Protein AF-A0A9P7AN34-F1 (afdb_monomer)

Sequence (274 aa):
MPATHSYHDIVMTKKAHQADLRKRQEDLDDCRAEVRAERFMQEEALERASKSQEALEQALKSSRKGKKKMGSARSVEIMMKALEEKLMNQLNDSRTQQDETIKHLDDKIKYQDETIKHQDETITHLDDKIQGLEVSLEHYSAVVRVLHRRVVLDDARSLLSTRYGFPPTSLRPGYREADGQPTKSLGQLVKEVRLKLNQDDARLLPDEALKMIFDSTGGTVRGEVNKVAHRASAEDLALAITGDDLTALQAKTLQDIYEFVHHEIPLYKRSDCL

Secondary structure (DSSP, 8-state):
------HHHHHHHHHHHHHHHHHHHHHHHHHHHHHHHHHHHHHHHHHHHHHHHHHHHHHHHHHHHHTTS-S-HHHHHHHHHHHHHHHHHHHHHHHHHHHHHHHHHHHHHHHHHHHHHHHHHHHHHHHHHHHHHHHHHHHHHHHHHHHHHHHHHHHHHHHHHHHHT--TTTT-TTPBPTT-PBPPPHHHHHHHHHHHS-HHHHHHS-HHHHHHHH--STTSHHHHHHHHHTT--HHHHHHHHT-TTS-HHHHHHHHHHHHHHHSS----------

Solvent-accessible surface area (backbone atoms only — not comparable to full-atom values): 15361 Å² total; per-residue (Å²): 102,67,81,69,75,41,74,62,55,58,50,50,51,52,50,51,52,54,48,52,53,51,50,54,49,50,55,50,52,51,52,53,48,50,56,49,51,54,50,50,56,49,51,52,51,51,49,52,50,51,54,51,51,52,53,49,53,51,50,52,58,51,54,64,66,59,69,84,79,62,88,63,63,66,63,58,50,51,55,48,50,54,49,52,51,56,49,52,50,53,52,49,54,54,48,52,54,48,52,53,50,50,51,54,49,53,54,52,51,52,52,47,54,56,51,49,52,54,48,52,54,52,50,53,55,49,51,56,51,50,54,55,49,51,56,50,50,54,51,50,54,52,50,51,55,41,51,52,54,48,51,54,33,49,50,52,50,48,49,48,21,70,77,68,69,43,59,79,74,76,66,44,52,76,44,65,47,97,87,65,48,78,41,56,51,64,68,56,48,46,52,56,52,58,74,67,48,53,76,67,57,45,70,76,47,43,71,68,52,44,43,58,51,41,46,61,53,82,87,36,76,46,18,47,34,52,53,50,68,72,59,55,46,74,67,58,49,34,52,67,40,68,42,82,50,51,52,76,68,54,28,49,54,44,45,56,52,43,28,71,74,67,76,44,77,69,79,76,78,71,77,75,82,124

Structure (mmCIF, N/CA/C/O backbone):
data_AF-A0A9P7AN34-F1
#
_entry.id   AF-A0A9P7AN34-F1
#
loop_
_atom_site.group_PDB
_atom_site.id
_atom_site.type_symbol
_atom_site.label_atom_id
_atom_site.label_alt_id
_atom_site.label_comp_id
_atom_site.label_asym_id
_atom_site.label_entity_id
_atom_site.label_seq_id
_atom_site.pdbx_PDB_ins_code
_atom_site.Cartn_x
_atom_site.Cartn_y
_atom_site.Cartn_z
_atom_site.occupancy
_atom_site.B_iso_or_equiv
_atom_site.auth_seq_id
_atom_site.auth_comp_id
_atom_site.auth_asym_id
_atom_site.auth_atom_id
_atom_site.pdbx_PDB_model_num
ATOM 1 N N . MET A 1 1 ? -21.643 -1.219 2.419 1.00 35.25 1 MET A N 1
ATOM 2 C CA . MET A 1 1 ? -21.047 -2.569 2.272 1.00 35.25 1 MET A CA 1
ATOM 3 C C . MET A 1 1 ? -19.682 -2.360 1.654 1.00 35.25 1 MET A C 1
ATOM 5 O O . MET A 1 1 ? -19.651 -1.993 0.486 1.00 35.25 1 MET A O 1
ATOM 9 N N . PRO A 1 2 ? -18.588 -2.472 2.424 1.00 42.19 2 PRO A N 1
ATOM 10 C CA . PRO A 1 2 ? -17.263 -2.219 1.883 1.00 42.19 2 PRO A CA 1
ATOM 11 C C . PRO A 1 2 ? -16.990 -3.267 0.812 1.00 42.19 2 PRO A C 1
ATOM 13 O O . PRO A 1 2 ? -17.196 -4.461 1.047 1.00 42.19 2 PRO A O 1
ATOM 16 N N . ALA A 1 3 ? -16.581 -2.811 -0.370 1.00 47.28 3 ALA A N 1
ATOM 17 C CA . ALA A 1 3 ? -16.102 -3.675 -1.429 1.00 47.28 3 ALA A CA 1
ATOM 18 C C . ALA A 1 3 ? -14.872 -4.410 -0.893 1.00 47.28 3 ALA A C 1
ATOM 20 O O . ALA A 1 3 ? -13.754 -3.897 -0.910 1.00 47.28 3 ALA A O 1
ATOM 21 N N . THR A 1 4 ? -15.094 -5.610 -0.357 1.00 49.34 4 THR A N 1
ATOM 22 C CA . THR A 1 4 ? -14.045 -6.593 -0.155 1.00 49.34 4 THR A CA 1
ATOM 23 C C . THR A 1 4 ? -13.417 -6.759 -1.525 1.00 49.34 4 THR A C 1
ATOM 25 O O . THR A 1 4 ? -14.031 -7.397 -2.381 1.00 49.34 4 THR A O 1
ATOM 28 N N . HIS A 1 5 ? -12.259 -6.136 -1.764 1.00 53.44 5 HIS A N 1
ATOM 29 C CA . HIS A 1 5 ? -11.419 -6.529 -2.884 1.00 53.44 5 HIS A CA 1
ATOM 30 C C . HIS A 1 5 ? -11.218 -8.014 -2.678 1.00 53.44 5 HIS A C 1
ATOM 32 O O . HIS A 1 5 ? -10.605 -8.454 -1.697 1.00 53.44 5 HIS A O 1
ATOM 38 N N . SER A 1 6 ? -11.925 -8.775 -3.504 1.00 65.44 6 SER A N 1
ATOM 39 C CA . SER A 1 6 ? -12.035 -10.202 -3.336 1.00 65.44 6 SER A CA 1
ATOM 40 C C . SER A 1 6 ? -10.613 -10.723 -3.419 1.00 65.44 6 SER A C 1
ATOM 42 O O . SER A 1 6 ? -9.790 -10.188 -4.163 1.00 65.44 6 SER A O 1
ATOM 44 N N . TYR A 1 7 ? -10.288 -11.784 -2.687 1.00 67.88 7 TYR A N 1
ATOM 45 C CA . TYR A 1 7 ? -9.015 -12.478 -2.897 1.00 67.88 7 TYR A CA 1
ATOM 46 C C . TYR A 1 7 ? -8.787 -12.759 -4.399 1.00 67.88 7 TYR A C 1
ATOM 48 O O . TYR A 1 7 ? -7.663 -12.747 -4.891 1.00 67.88 7 TYR A O 1
ATOM 56 N N . HIS A 1 8 ? -9.888 -12.901 -5.143 1.00 72.12 8 HIS A N 1
ATOM 57 C CA . HIS A 1 8 ? -9.927 -12.918 -6.593 1.00 72.12 8 HIS A CA 1
ATOM 58 C C . HIS A 1 8 ? -9.321 -11.672 -7.268 1.00 72.12 8 HIS A C 1
ATOM 60 O O . HIS A 1 8 ? -8.477 -11.836 -8.137 1.00 72.12 8 HIS A O 1
ATOM 66 N N . ASP A 1 9 ? -9.653 -10.449 -6.859 1.00 71.00 9 ASP A N 1
ATOM 67 C CA . ASP A 1 9 ? -9.163 -9.208 -7.481 1.00 71.00 9 ASP A CA 1
ATOM 68 C C . ASP A 1 9 ? -7.654 -9.016 -7.271 1.00 71.00 9 ASP A C 1
ATOM 70 O O . ASP A 1 9 ? -6.930 -8.611 -8.183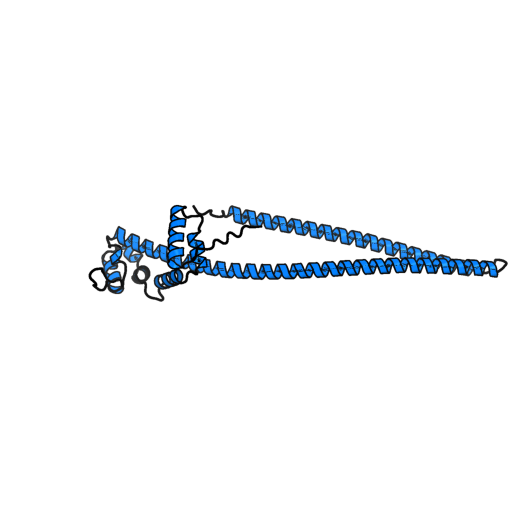 1.00 71.00 9 ASP A O 1
ATOM 74 N N . ILE A 1 10 ? -7.142 -9.404 -6.098 1.00 73.75 10 ILE A N 1
ATOM 75 C CA . ILE A 1 10 ? -5.699 -9.404 -5.803 1.00 73.75 10 ILE A CA 1
ATOM 76 C C . ILE A 1 10 ? -4.970 -10.449 -6.663 1.00 73.75 10 ILE A C 1
ATOM 78 O O . ILE A 1 10 ? -3.876 -10.212 -7.178 1.00 73.75 10 ILE A O 1
ATOM 82 N N . VAL A 1 11 ? -5.574 -11.623 -6.850 1.00 75.44 11 VAL A N 1
ATOM 83 C CA . VAL A 1 11 ? -5.014 -12.669 -7.715 1.00 75.44 11 VAL A CA 1
ATOM 84 C C . VAL A 1 11 ? -5.053 -12.246 -9.187 1.00 75.44 11 VAL A C 1
ATOM 86 O O . VAL A 1 11 ? -4.089 -12.484 -9.915 1.00 75.44 11 VAL A O 1
ATOM 89 N N . MET A 1 12 ? -6.120 -11.579 -9.629 1.00 78.56 12 MET A N 1
ATOM 90 C CA . MET A 1 12 ? -6.278 -11.120 -11.010 1.00 78.56 12 MET A CA 1
ATOM 91 C C . MET A 1 12 ? -5.328 -9.965 -11.340 1.00 78.56 12 MET A C 1
ATOM 93 O O . MET A 1 12 ? -4.714 -9.981 -12.405 1.00 78.56 12 MET A O 1
ATOM 97 N N . THR A 1 13 ? -5.110 -9.030 -10.413 1.00 79.69 13 THR A N 1
ATOM 98 C CA . THR A 1 13 ? -4.112 -7.954 -10.569 1.00 79.69 13 THR A CA 1
ATOM 99 C C . THR A 1 13 ? -2.683 -8.496 -10.600 1.00 79.69 13 THR A C 1
ATOM 101 O O . THR A 1 13 ? -1.917 -8.128 -11.490 1.00 79.69 13 THR A O 1
ATOM 104 N N . LYS A 1 14 ? -2.328 -9.455 -9.730 1.00 80.12 14 LYS A N 1
ATOM 105 C CA . LYS A 1 14 ? -1.030 -10.154 -9.821 1.00 80.12 14 LYS A CA 1
ATOM 106 C C . LYS A 1 14 ? -0.849 -10.877 -11.153 1.00 80.12 14 LYS A C 1
ATOM 108 O O . LYS A 1 14 ? 0.225 -10.809 -11.746 1.00 80.12 14 LYS A O 1
ATOM 113 N N . LYS A 1 15 ? -1.892 -11.549 -11.644 1.00 84.94 15 LYS A N 1
ATOM 114 C CA . LYS A 1 15 ? -1.854 -12.264 -12.926 1.00 84.94 15 LYS A CA 1
ATOM 115 C C . LYS A 1 15 ? -1.710 -11.306 -14.112 1.00 84.94 15 LYS A C 1
ATOM 117 O O . LYS A 1 15 ? -0.969 -11.617 -15.040 1.00 84.94 15 LYS A O 1
ATOM 122 N N . ALA A 1 16 ? -2.363 -10.145 -14.060 1.00 81.44 16 ALA A N 1
ATOM 123 C CA . ALA A 1 16 ? -2.222 -9.093 -15.062 1.00 81.44 16 ALA A CA 1
ATOM 124 C C . ALA A 1 16 ? -0.801 -8.509 -15.071 1.00 81.44 16 ALA A C 1
ATOM 126 O O . ALA A 1 16 ? -0.187 -8.416 -16.129 1.00 81.44 16 ALA A O 1
ATOM 127 N N . HIS A 1 17 ? -0.235 -8.214 -13.897 1.00 84.81 17 HIS A N 1
ATOM 128 C CA . HIS A 1 17 ? 1.137 -7.717 -13.793 1.00 84.81 17 HIS A CA 1
ATOM 129 C C . HIS A 1 17 ? 2.167 -8.746 -14.288 1.00 84.81 17 HIS A C 1
ATOM 131 O O . HIS A 1 17 ? 3.105 -8.411 -15.005 1.00 84.81 17 HIS A O 1
ATOM 137 N N . GLN A 1 18 ? 1.954 -10.028 -13.981 1.00 86.00 18 GLN A N 1
ATOM 138 C CA . GLN A 1 18 ? 2.812 -11.109 -14.465 1.00 86.00 18 GLN A CA 1
ATOM 139 C C . GLN A 1 18 ? 2.712 -11.311 -15.986 1.00 86.00 18 GLN A C 1
ATOM 141 O O . GLN A 1 18 ? 3.696 -11.695 -16.616 1.00 86.00 18 GLN A O 1
ATOM 146 N N . ALA A 1 19 ? 1.545 -11.055 -16.584 1.00 84.75 19 ALA A N 1
ATOM 147 C CA . ALA A 1 19 ? 1.379 -11.067 -18.034 1.00 84.75 19 ALA A CA 1
ATOM 148 C C . ALA A 1 19 ? 2.098 -9.881 -18.700 1.00 84.75 19 ALA A C 1
ATOM 150 O O . ALA A 1 19 ? 2.767 -10.084 -19.709 1.00 84.75 19 ALA A O 1
ATOM 151 N N . ASP A 1 20 ? 2.028 -8.684 -18.108 1.00 89.19 20 ASP A N 1
ATOM 152 C CA . ASP A 1 20 ? 2.739 -7.501 -18.615 1.00 89.19 20 ASP A CA 1
ATOM 153 C C . ASP A 1 20 ? 4.264 -7.690 -18.556 1.00 89.19 20 ASP A C 1
ATOM 155 O O . ASP A 1 20 ? 4.967 -7.419 -19.526 1.00 89.19 20 ASP A O 1
ATOM 159 N N . LEU A 1 21 ? 4.777 -8.268 -17.463 1.00 85.44 21 LEU A N 1
ATOM 160 C CA . LEU A 1 21 ? 6.197 -8.618 -17.341 1.00 85.44 21 LEU A CA 1
ATOM 161 C C . LEU A 1 21 ? 6.649 -9.629 -18.400 1.00 85.44 21 LEU A C 1
ATOM 163 O O . LEU A 1 21 ? 7.724 -9.470 -18.969 1.00 85.44 21 LEU A O 1
ATOM 167 N N . ARG A 1 22 ? 5.836 -10.653 -18.694 1.00 86.50 22 ARG A N 1
ATOM 168 C CA . ARG A 1 22 ? 6.149 -11.616 -19.764 1.00 86.50 22 ARG A CA 1
ATOM 169 C C . ARG A 1 22 ? 6.188 -10.949 -21.130 1.00 86.50 22 ARG A C 1
ATOM 171 O O . ARG A 1 22 ? 7.117 -11.204 -21.881 1.00 86.50 22 ARG A O 1
ATOM 178 N N . LYS A 1 23 ? 5.229 -10.068 -21.412 1.00 89.25 23 LYS A N 1
ATOM 179 C CA . LYS A 1 23 ? 5.184 -9.334 -22.675 1.00 89.25 23 LYS A CA 1
ATOM 180 C C . LYS A 1 23 ? 6.416 -8.444 -22.855 1.00 89.25 23 LYS A C 1
ATOM 182 O O . LYS A 1 23 ? 7.060 -8.504 -23.890 1.00 89.25 23 LYS A O 1
ATOM 187 N N . ARG A 1 24 ? 6.813 -7.698 -21.818 1.00 86.75 24 ARG A N 1
ATOM 188 C CA . ARG A 1 24 ? 8.047 -6.891 -21.856 1.00 86.75 24 ARG A CA 1
ATOM 189 C C . ARG A 1 24 ? 9.302 -7.744 -22.038 1.00 86.75 24 ARG A C 1
ATOM 191 O O . ARG A 1 24 ? 10.257 -7.294 -22.660 1.00 86.75 24 ARG A O 1
ATOM 198 N N . GLN A 1 25 ? 9.313 -8.956 -21.484 1.00 84.62 25 GLN A N 1
ATOM 199 C CA . GLN A 1 25 ? 10.419 -9.893 -21.667 1.00 84.62 25 GLN A CA 1
ATOM 200 C C . GLN A 1 25 ? 10.497 -10.397 -23.114 1.00 84.62 25 GLN A C 1
ATOM 202 O O . GLN A 1 25 ? 11.590 -10.445 -23.668 1.00 84.62 25 GLN A O 1
ATOM 207 N N . GLU A 1 26 ? 9.354 -10.712 -23.728 1.00 88.00 26 GLU A N 1
ATOM 208 C CA . GLU A 1 26 ? 9.261 -11.067 -25.151 1.00 88.00 26 GLU A CA 1
ATOM 209 C C . GLU A 1 26 ? 9.723 -9.901 -26.039 1.00 88.00 26 GLU A C 1
ATOM 211 O O . GLU A 1 26 ? 10.608 -10.095 -26.868 1.00 88.00 26 GLU A O 1
ATOM 216 N N . ASP A 1 27 ? 9.248 -8.676 -25.783 1.00 86.38 27 ASP A N 1
ATOM 217 C CA . ASP A 1 27 ? 9.669 -7.474 -26.521 1.00 86.38 27 ASP A CA 1
ATOM 218 C C . ASP A 1 27 ? 11.194 -7.231 -26.406 1.00 86.38 27 ASP A C 1
ATOM 220 O O . ASP A 1 27 ? 11.859 -6.836 -27.368 1.00 86.38 27 ASP A O 1
ATOM 224 N N . LEU A 1 28 ? 11.782 -7.488 -25.229 1.00 83.81 28 LEU A N 1
ATOM 225 C CA . LEU A 1 28 ? 13.231 -7.398 -25.012 1.00 83.81 28 LEU A CA 1
ATOM 226 C C . LEU A 1 28 ? 14.007 -8.481 -25.766 1.00 83.81 28 LEU A C 1
ATOM 228 O O . LEU A 1 28 ? 15.094 -8.209 -26.282 1.00 83.81 28 LEU A O 1
ATOM 232 N N . ASP A 1 29 ? 13.490 -9.705 -25.805 1.00 85.06 29 ASP A N 1
ATOM 233 C CA . ASP A 1 29 ? 14.134 -10.815 -26.500 1.00 85.06 29 ASP A CA 1
ATOM 234 C C . ASP A 1 29 ? 14.056 -10.645 -28.026 1.00 85.06 29 ASP A C 1
ATOM 236 O O . ASP A 1 29 ? 15.051 -10.916 -28.709 1.00 85.06 29 ASP A O 1
ATOM 240 N N . ASP A 1 30 ? 12.956 -10.089 -28.539 1.00 86.06 30 ASP A N 1
ATOM 241 C CA . ASP A 1 30 ? 12.799 -9.684 -29.939 1.00 86.06 30 ASP A CA 1
ATOM 242 C C . ASP A 1 30 ? 13.772 -8.554 -30.302 1.00 86.06 30 ASP A C 1
ATOM 244 O O . ASP A 1 30 ? 14.526 -8.668 -31.271 1.00 86.06 30 ASP A O 1
ATOM 248 N N . CYS A 1 31 ? 13.872 -7.516 -29.464 1.00 87.06 31 CYS A N 1
ATOM 249 C CA . CYS A 1 31 ? 14.845 -6.434 -29.646 1.00 87.06 31 CYS A CA 1
ATOM 250 C C . CYS A 1 31 ? 16.295 -6.962 -29.648 1.00 87.06 31 CYS A C 1
ATOM 252 O O . CYS A 1 31 ? 17.118 -6.599 -30.491 1.00 87.06 31 CYS A O 1
ATOM 254 N N . ARG A 1 32 ? 16.623 -7.910 -28.759 1.00 85.50 32 ARG A N 1
ATOM 255 C CA . ARG A 1 32 ? 17.933 -8.588 -28.755 1.00 85.50 32 ARG A CA 1
ATOM 256 C C . ARG A 1 32 ? 18.157 -9.460 -29.987 1.00 85.50 32 ARG A C 1
ATOM 258 O O . ARG A 1 32 ? 19.309 -9.679 -30.371 1.00 85.50 32 ARG A O 1
ATOM 265 N N . ALA A 1 33 ? 17.112 -10.046 -30.562 1.00 83.94 33 ALA A N 1
ATOM 266 C CA . ALA A 1 33 ? 17.215 -10.804 -31.803 1.00 83.94 33 ALA A CA 1
ATOM 267 C C . ALA A 1 33 ? 17.497 -9.872 -32.991 1.00 83.94 33 ALA A C 1
ATOM 269 O O . ALA A 1 33 ? 18.383 -10.174 -33.789 1.00 83.94 33 ALA A O 1
ATOM 270 N N . GLU A 1 34 ? 16.837 -8.716 -33.047 1.00 86.50 34 GLU A N 1
ATOM 271 C CA . GLU A 1 34 ? 17.045 -7.699 -34.081 1.00 86.50 34 GLU A CA 1
ATOM 272 C C . GLU A 1 34 ? 18.469 -7.127 -34.037 1.00 86.50 34 GLU A C 1
ATOM 274 O O . GLU A 1 34 ? 19.177 -7.161 -35.043 1.00 86.50 34 GLU A O 1
ATOM 279 N N . VAL A 1 35 ? 18.966 -6.753 -32.851 1.00 84.06 35 VAL A N 1
ATOM 280 C CA . VAL A 1 35 ? 20.360 -6.295 -32.672 1.00 84.06 35 VAL A CA 1
ATOM 281 C C . VAL A 1 35 ? 21.372 -7.370 -33.092 1.00 84.06 35 VAL A C 1
ATOM 283 O O . VAL A 1 35 ? 22.412 -7.063 -33.680 1.00 84.06 35 VAL A O 1
ATOM 286 N N . ARG A 1 36 ? 21.087 -8.653 -32.827 1.00 85.31 36 ARG A N 1
ATOM 287 C CA . ARG A 1 36 ? 21.946 -9.762 -33.280 1.00 85.31 36 ARG A CA 1
ATOM 288 C C . ARG A 1 36 ? 21.928 -9.921 -34.798 1.00 85.31 36 ARG A C 1
ATOM 290 O O . ARG A 1 36 ? 22.983 -10.178 -35.375 1.00 85.31 36 ARG A O 1
ATOM 297 N N . ALA A 1 37 ? 20.771 -9.760 -35.435 1.00 83.19 37 ALA A N 1
ATOM 298 C CA . ALA A 1 37 ? 20.649 -9.807 -36.888 1.00 83.19 37 ALA A CA 1
ATOM 299 C C . ALA A 1 37 ? 21.391 -8.637 -37.553 1.00 83.19 37 ALA A C 1
ATOM 301 O O . ALA A 1 37 ? 22.148 -8.859 -38.498 1.00 83.19 37 ALA A O 1
ATOM 302 N N . GLU A 1 38 ? 21.260 -7.417 -37.023 1.00 83.69 38 GLU A N 1
ATOM 303 C CA . GLU A 1 38 ? 22.006 -6.246 -37.501 1.00 83.69 38 GLU A CA 1
ATOM 304 C C . GLU A 1 38 ? 23.519 -6.459 -37.384 1.00 83.69 38 GLU A C 1
ATOM 306 O O . GLU A 1 38 ? 24.254 -6.245 -38.351 1.00 83.69 38 GLU A O 1
ATOM 311 N N . ARG A 1 39 ? 23.990 -6.959 -36.235 1.00 83.25 39 ARG A N 1
ATOM 312 C CA . ARG A 1 39 ? 25.409 -7.270 -36.029 1.00 83.25 39 ARG A CA 1
ATOM 313 C C . ARG A 1 39 ? 25.916 -8.339 -36.998 1.00 83.25 39 ARG A C 1
ATOM 315 O O . ARG A 1 39 ? 27.009 -8.193 -37.534 1.00 83.25 39 ARG A O 1
ATOM 322 N N . PHE A 1 40 ? 25.129 -9.384 -37.256 1.00 87.19 40 PHE A N 1
ATOM 323 C CA . PHE A 1 40 ? 25.487 -10.423 -38.224 1.00 87.19 40 PHE A CA 1
ATOM 324 C C . PHE A 1 40 ? 25.617 -9.858 -39.647 1.00 87.19 40 PHE A C 1
ATOM 326 O O . PHE A 1 40 ? 26.600 -10.131 -40.334 1.00 87.19 40 PHE A O 1
ATOM 333 N N . MET A 1 41 ? 24.672 -9.013 -40.072 1.00 83.81 41 MET A N 1
ATOM 334 C CA . MET A 1 41 ? 24.734 -8.344 -41.377 1.00 83.81 41 MET A CA 1
ATOM 335 C C . MET A 1 41 ? 25.956 -7.422 -41.493 1.00 83.81 41 MET A C 1
ATOM 337 O O . MET A 1 41 ? 26.575 -7.346 -42.557 1.00 83.81 41 MET A O 1
ATOM 341 N N . GLN A 1 42 ? 26.330 -6.745 -40.404 1.00 77.69 42 GLN A N 1
ATOM 342 C CA . GLN A 1 42 ? 27.531 -5.910 -40.345 1.00 77.69 42 GLN A CA 1
ATOM 343 C C . GLN A 1 42 ? 28.824 -6.733 -40.398 1.00 77.69 42 GLN A C 1
ATOM 345 O O . GLN A 1 42 ? 29.729 -6.381 -41.154 1.00 77.69 42 GLN A O 1
ATOM 350 N N . GLU A 1 43 ? 28.916 -7.837 -39.651 1.00 83.56 43 GLU A N 1
ATOM 351 C CA . GLU A 1 43 ? 30.072 -8.744 -39.687 1.00 83.56 43 GLU A CA 1
ATOM 352 C C . GLU A 1 43 ? 30.253 -9.350 -41.087 1.00 83.56 43 GLU A C 1
ATOM 354 O O . GLU A 1 43 ? 31.365 -9.362 -41.617 1.00 83.56 43 GLU A O 1
ATOM 359 N N . GLU A 1 44 ? 29.161 -9.748 -41.747 1.00 84.50 44 GLU A N 1
ATOM 360 C CA . GLU A 1 44 ? 29.206 -10.258 -43.119 1.00 84.50 44 GLU A CA 1
ATOM 361 C C . GLU A 1 44 ? 29.639 -9.175 -44.126 1.00 84.50 44 GLU A C 1
ATOM 363 O O . GLU A 1 44 ? 30.429 -9.435 -45.040 1.00 84.50 44 GLU A O 1
ATOM 368 N N . ALA A 1 45 ? 29.161 -7.936 -43.966 1.00 78.75 45 ALA A N 1
ATOM 369 C CA . ALA A 1 45 ? 29.592 -6.808 -44.790 1.00 78.75 45 ALA A CA 1
ATOM 370 C C . ALA A 1 45 ? 31.091 -6.509 -44.612 1.00 78.75 45 ALA A C 1
ATOM 372 O O . ALA A 1 45 ? 31.795 -6.283 -45.601 1.00 78.75 45 ALA A O 1
ATOM 373 N N . LEU A 1 46 ? 31.592 -6.573 -43.376 1.00 78.19 46 LEU A N 1
ATOM 374 C CA . LEU A 1 46 ? 33.003 -6.367 -43.058 1.00 78.19 46 LEU A CA 1
ATOM 375 C C . LEU A 1 46 ? 33.881 -7.494 -43.622 1.00 78.19 46 LEU A C 1
ATOM 377 O O . LEU A 1 46 ? 34.943 -7.230 -44.186 1.00 78.19 46 LEU A O 1
ATOM 381 N N . GLU A 1 47 ? 33.416 -8.743 -43.560 1.00 85.62 47 GLU A N 1
ATOM 382 C CA . GLU A 1 47 ? 34.112 -9.884 -44.156 1.00 85.62 47 GLU A CA 1
ATOM 383 C C . G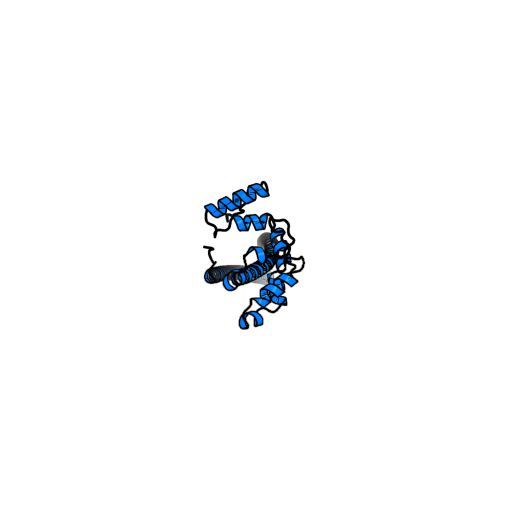LU A 1 47 ? 34.174 -9.775 -45.690 1.00 85.62 47 GLU A C 1
ATOM 385 O O . GLU A 1 47 ? 35.223 -10.028 -46.290 1.00 85.62 47 GLU A O 1
ATOM 390 N N . ARG A 1 48 ? 33.088 -9.341 -46.347 1.00 81.62 48 ARG A N 1
ATOM 391 C CA . ARG A 1 48 ? 33.088 -9.068 -47.797 1.00 81.62 48 ARG A CA 1
ATOM 392 C C . ARG A 1 48 ? 34.053 -7.941 -48.164 1.00 81.62 48 ARG A C 1
ATOM 394 O O . ARG A 1 48 ? 34.773 -8.068 -49.155 1.00 81.62 48 ARG A O 1
ATOM 401 N N . ALA A 1 49 ? 34.096 -6.870 -47.371 1.00 75.69 49 ALA A N 1
ATOM 402 C CA . ALA A 1 49 ? 35.034 -5.768 -47.574 1.00 75.69 49 ALA A CA 1
ATOM 403 C C . ALA A 1 49 ? 36.493 -6.235 -47.420 1.00 75.69 49 ALA A C 1
ATOM 405 O O . ALA A 1 49 ? 37.320 -5.946 -48.284 1.00 75.69 49 ALA A O 1
ATOM 406 N N . SER A 1 50 ? 36.782 -7.040 -46.392 1.00 82.12 50 SER A N 1
ATOM 407 C CA . SER A 1 50 ? 38.105 -7.635 -46.163 1.00 82.12 50 SER A CA 1
ATOM 408 C C . SER A 1 50 ? 38.541 -8.530 -47.331 1.00 82.12 50 SER A C 1
ATOM 410 O O . SER A 1 50 ? 39.608 -8.328 -47.913 1.00 82.12 50 SER A O 1
ATOM 412 N N . LYS A 1 51 ? 37.673 -9.446 -47.786 1.00 82.69 51 LYS A N 1
ATOM 413 C CA . LYS A 1 51 ? 37.938 -10.305 -48.959 1.00 82.69 51 LYS A CA 1
ATOM 414 C C . LYS A 1 51 ? 38.157 -9.497 -50.240 1.00 82.69 51 LYS A C 1
ATOM 416 O O . LYS A 1 51 ? 39.024 -9.834 -51.046 1.00 82.69 51 LYS A O 1
ATOM 421 N N . SER A 1 52 ? 37.389 -8.424 -50.434 1.00 77.62 52 SER A N 1
ATOM 422 C CA . SER A 1 52 ? 37.567 -7.498 -51.559 1.00 77.62 52 SER A CA 1
ATOM 423 C C . SER A 1 52 ? 38.937 -6.812 -51.506 1.00 77.62 52 SER A C 1
ATOM 425 O O . SER A 1 52 ? 39.633 -6.741 -52.520 1.00 77.62 52 SER A O 1
ATOM 427 N N . GLN A 1 53 ? 39.368 -6.370 -50.322 1.00 78.56 53 GLN A N 1
ATOM 428 C CA . GLN A 1 53 ? 40.681 -5.761 -50.116 1.00 78.56 53 GLN A CA 1
ATOM 429 C C . GLN A 1 53 ? 41.824 -6.749 -50.404 1.00 78.56 53 GLN A C 1
ATOM 431 O O . GLN A 1 53 ? 42.762 -6.403 -51.126 1.00 78.56 53 GLN A O 1
ATOM 436 N N . GLU A 1 54 ? 41.729 -7.991 -49.920 1.00 81.38 54 GLU A N 1
ATOM 437 C CA . GLU A 1 54 ? 42.714 -9.047 -50.196 1.00 81.38 54 GLU A CA 1
ATOM 438 C C . GLU A 1 54 ? 42.820 -9.369 -51.694 1.00 81.38 54 GLU A C 1
ATOM 440 O O . GLU A 1 54 ? 43.925 -9.478 -52.237 1.00 81.38 54 GLU A O 1
ATOM 445 N N . ALA A 1 55 ? 41.681 -9.487 -52.386 1.00 78.75 55 ALA A N 1
ATOM 446 C CA . ALA A 1 55 ? 41.643 -9.729 -53.828 1.00 78.75 55 ALA A CA 1
ATOM 447 C C . ALA A 1 55 ? 42.345 -8.604 -54.604 1.00 78.75 55 ALA A C 1
ATOM 449 O O . ALA A 1 55 ? 43.081 -8.850 -55.566 1.00 78.75 55 ALA A O 1
ATOM 450 N N . LEU A 1 56 ? 42.169 -7.366 -54.151 1.00 75.38 56 LEU A N 1
ATOM 451 C CA . LEU A 1 56 ? 42.779 -6.201 -54.769 1.00 75.38 56 LEU A CA 1
ATOM 452 C C . LEU A 1 56 ? 44.292 -6.136 -54.496 1.00 75.38 56 LEU A C 1
ATOM 454 O O . LEU A 1 56 ? 45.082 -5.865 -55.405 1.00 75.38 56 LEU A O 1
ATOM 458 N N . GLU A 1 57 ? 44.734 -6.511 -53.296 1.00 79.12 57 GLU A N 1
ATOM 459 C CA . GLU A 1 57 ? 46.159 -6.648 -52.981 1.00 79.12 57 GLU A CA 1
ATOM 460 C C . GLU A 1 57 ? 46.835 -7.754 -53.820 1.00 79.12 57 GLU A C 1
ATOM 462 O O . GLU A 1 57 ? 47.959 -7.587 -54.316 1.00 79.12 57 GLU A O 1
ATOM 467 N N . GLN A 1 58 ? 46.147 -8.877 -54.051 1.00 79.56 58 GLN A N 1
ATOM 468 C CA . GLN A 1 58 ? 46.622 -9.943 -54.942 1.00 79.56 58 GLN A CA 1
ATOM 469 C C . GLN A 1 58 ? 46.705 -9.481 -56.408 1.00 79.56 58 GLN A C 1
ATOM 471 O O . GLN A 1 58 ? 47.684 -9.792 -57.105 1.00 79.56 58 GLN A O 1
ATOM 476 N N . ALA A 1 59 ? 45.738 -8.684 -56.874 1.00 74.06 59 ALA A N 1
ATOM 477 C CA . ALA A 1 59 ? 45.768 -8.064 -58.199 1.00 74.06 59 ALA A CA 1
ATOM 478 C C . ALA A 1 59 ? 46.965 -7.101 -58.358 1.00 74.06 59 ALA A C 1
ATOM 480 O O . ALA A 1 59 ? 47.661 -7.124 -59.376 1.00 74.06 59 ALA A O 1
ATOM 481 N N . LEU A 1 60 ? 47.299 -6.322 -57.322 1.00 71.69 60 LEU A N 1
ATOM 482 C CA . LEU A 1 60 ? 48.493 -5.466 -57.315 1.00 71.69 60 LEU A CA 1
ATOM 483 C C . LEU A 1 60 ? 49.797 -6.278 -57.371 1.00 71.69 60 LEU A C 1
ATOM 485 O O . LEU A 1 60 ? 50.713 -5.948 -58.135 1.00 71.69 60 LEU A O 1
ATOM 489 N N . LYS A 1 61 ? 49.895 -7.364 -56.593 1.00 79.62 61 LYS A N 1
ATOM 490 C CA . LYS A 1 61 ? 51.077 -8.248 -56.575 1.00 79.62 61 LYS A CA 1
ATOM 491 C C . LYS A 1 61 ? 51.309 -8.931 -57.925 1.00 79.62 61 LYS A C 1
ATOM 493 O O . LYS A 1 61 ? 52.459 -9.058 -58.351 1.00 79.62 61 LYS A O 1
ATOM 498 N N . SER A 1 62 ? 50.249 -9.355 -58.610 1.00 73.00 62 SER A N 1
ATOM 499 C CA . SER A 1 62 ? 50.337 -9.976 -59.940 1.00 73.00 62 SER A CA 1
ATOM 500 C C . SER A 1 62 ? 50.657 -8.956 -61.043 1.00 73.00 62 SER A C 1
ATOM 502 O O . SER A 1 62 ? 51.551 -9.208 -61.854 1.00 73.00 62 SER A O 1
ATOM 504 N N . SER A 1 63 ? 50.054 -7.762 -61.008 1.00 65.00 63 SER A N 1
ATOM 505 C CA . SER A 1 63 ? 50.365 -6.655 -61.929 1.00 65.00 63 SER A CA 1
ATOM 506 C C . SER A 1 63 ? 51.836 -6.209 -61.844 1.00 65.00 63 SER A C 1
ATOM 508 O O . SER A 1 63 ? 52.516 -6.063 -62.865 1.00 65.00 63 SER A O 1
ATOM 510 N N . ARG A 1 64 ? 52.409 -6.122 -60.629 1.00 66.31 64 ARG A N 1
ATOM 511 C CA . ARG A 1 64 ? 53.847 -5.840 -60.430 1.00 66.31 64 ARG A CA 1
ATOM 512 C C . ARG A 1 64 ? 54.768 -6.884 -61.081 1.00 66.31 64 ARG A C 1
ATOM 514 O O . ARG A 1 64 ? 55.833 -6.513 -61.573 1.00 66.31 64 ARG A O 1
ATOM 521 N N . LYS A 1 65 ? 54.370 -8.163 -61.134 1.00 64.69 65 LYS A N 1
ATOM 522 C CA . LYS A 1 65 ? 55.147 -9.248 -61.774 1.00 64.69 65 LYS A CA 1
ATOM 523 C C . LYS A 1 65 ? 55.075 -9.212 -63.311 1.00 64.69 65 LYS A C 1
ATOM 525 O O . LYS A 1 65 ? 56.028 -9.635 -63.965 1.00 64.69 65 LYS A O 1
ATOM 530 N N . GLY A 1 66 ? 54.001 -8.663 -63.887 1.00 57.38 66 GLY A N 1
ATOM 531 C CA . GLY A 1 66 ? 53.799 -8.526 -65.339 1.00 57.38 66 GLY A CA 1
ATOM 532 C C . GLY A 1 66 ? 54.633 -7.430 -66.023 1.00 57.38 66 GLY A C 1
ATOM 533 O O . GLY A 1 66 ? 54.781 -7.440 -67.244 1.00 57.38 66 GLY A O 1
ATOM 534 N N . LYS A 1 67 ? 55.257 -6.520 -65.260 1.00 53.81 67 LYS A N 1
ATOM 535 C CA . LYS A 1 67 ? 56.040 -5.375 -65.775 1.00 53.81 67 LYS A CA 1
ATOM 536 C C . LYS A 1 67 ? 57.291 -5.724 -66.603 1.00 53.81 67 LYS A C 1
ATOM 538 O O . LYS A 1 67 ? 57.879 -4.828 -67.197 1.00 53.81 67 LYS A O 1
ATOM 543 N N . LYS A 1 68 ? 57.718 -6.992 -66.674 1.00 55.06 68 LYS A N 1
ATOM 544 C CA . LYS A 1 68 ? 58.972 -7.399 -67.344 1.00 55.06 68 LYS A CA 1
ATOM 545 C C . LYS A 1 68 ? 58.886 -7.614 -68.869 1.00 55.06 68 LYS A C 1
ATOM 547 O O . LYS A 1 68 ? 59.912 -7.952 -69.451 1.00 55.06 68 LYS A O 1
ATOM 552 N N . LYS A 1 69 ? 57.725 -7.464 -69.532 1.00 55.06 69 LYS A N 1
ATOM 553 C CA . LYS A 1 69 ? 57.569 -7.882 -70.951 1.00 55.06 69 LYS A CA 1
ATOM 554 C C . LYS A 1 69 ? 56.828 -6.938 -71.921 1.00 55.06 69 LYS A C 1
ATOM 556 O O . LYS A 1 69 ? 56.557 -7.372 -73.034 1.00 55.06 69 LYS A O 1
ATOM 561 N N . MET A 1 70 ? 56.520 -5.679 -71.588 1.00 50.34 70 MET A N 1
ATOM 562 C CA . MET A 1 70 ? 55.775 -4.799 -72.517 1.00 50.34 70 MET A CA 1
ATOM 563 C C . MET A 1 70 ? 56.506 -3.495 -72.867 1.00 50.34 70 MET A C 1
ATOM 565 O O . MET A 1 70 ? 57.036 -2.807 -71.995 1.00 50.34 70 MET A O 1
ATOM 569 N N . GLY A 1 71 ? 56.541 -3.188 -74.169 1.00 51.56 71 GLY A N 1
ATOM 570 C CA . GLY A 1 71 ? 57.151 -1.997 -74.760 1.00 51.56 71 GLY A CA 1
ATOM 571 C C . GLY A 1 71 ? 56.437 -0.699 -74.371 1.00 51.56 71 GLY A C 1
ATOM 572 O O . GLY A 1 71 ? 55.221 -0.660 -74.220 1.00 51.56 71 GLY A O 1
ATOM 573 N N . SER A 1 72 ? 57.242 0.359 -74.227 1.00 59.91 72 SER A N 1
ATOM 574 C CA . SER A 1 72 ? 56.921 1.683 -73.670 1.00 59.91 72 SER A CA 1
ATOM 575 C C . SER A 1 72 ? 56.530 1.670 -72.184 1.00 59.91 72 SER A C 1
ATOM 577 O O . SER A 1 72 ? 55.393 1.941 -71.795 1.00 59.91 72 SER A O 1
ATOM 579 N N . ALA A 1 73 ? 57.526 1.408 -71.329 1.00 60.22 73 ALA A N 1
ATOM 580 C CA . ALA A 1 73 ? 57.440 1.412 -69.863 1.00 60.22 73 ALA A CA 1
ATOM 581 C C . ALA A 1 73 ? 56.687 2.621 -69.264 1.00 60.22 73 ALA A C 1
ATOM 583 O O . ALA A 1 73 ? 56.055 2.500 -68.217 1.00 60.22 73 ALA A O 1
ATOM 584 N N . ARG A 1 74 ? 56.694 3.768 -69.957 1.00 67.50 74 ARG A N 1
ATOM 585 C CA . ARG A 1 74 ? 56.053 5.014 -69.519 1.00 67.50 74 ARG A CA 1
ATOM 586 C C . ARG A 1 74 ? 54.521 4.954 -69.549 1.00 67.50 74 ARG A C 1
ATOM 588 O O . ARG A 1 74 ? 53.883 5.485 -68.650 1.00 67.50 74 ARG A O 1
ATOM 595 N N . SER A 1 75 ? 53.922 4.287 -70.540 1.00 66.44 75 SER A N 1
ATOM 596 C CA . SER A 1 75 ? 52.456 4.160 -70.638 1.00 66.44 75 SER A CA 1
ATOM 597 C C . SER A 1 75 ? 51.898 3.220 -69.561 1.00 66.44 75 SER A C 1
ATOM 599 O O . SER A 1 75 ? 50.887 3.520 -68.927 1.00 66.44 75 SER A O 1
ATOM 601 N N . VAL A 1 76 ? 52.616 2.129 -69.275 1.00 71.62 76 VAL A N 1
ATOM 602 C CA . VAL A 1 76 ? 52.277 1.187 -68.195 1.00 71.62 76 VAL A CA 1
ATOM 603 C C . VAL A 1 76 ? 52.427 1.837 -66.816 1.00 71.62 76 VAL A C 1
ATOM 605 O O . VAL A 1 76 ? 51.607 1.601 -65.932 1.00 71.62 76 VAL A O 1
ATOM 608 N N . GLU A 1 77 ? 53.444 2.679 -66.621 1.00 77.75 77 GLU A N 1
ATOM 609 C CA . GLU A 1 77 ? 53.628 3.420 -65.370 1.00 77.75 77 GLU A CA 1
ATOM 610 C C . GLU A 1 77 ? 52.490 4.420 -65.112 1.00 77.75 77 GLU A C 1
ATOM 612 O O . GLU A 1 77 ? 51.994 4.491 -63.989 1.00 77.75 77 GLU A O 1
ATOM 617 N N . ILE A 1 78 ? 52.034 5.137 -66.147 1.00 80.69 78 ILE A N 1
ATOM 618 C CA . ILE A 1 78 ? 50.903 6.073 -66.047 1.00 80.69 78 ILE A CA 1
ATOM 619 C C . ILE A 1 78 ? 49.609 5.331 -65.691 1.00 80.69 78 ILE A C 1
ATOM 621 O O . ILE A 1 78 ? 48.919 5.732 -64.757 1.00 80.69 78 ILE A O 1
ATOM 625 N N . MET A 1 79 ? 49.301 4.223 -66.375 1.00 79.44 79 MET A N 1
ATOM 626 C CA . MET A 1 79 ? 48.108 3.424 -66.064 1.00 79.44 79 MET A CA 1
ATOM 627 C C . MET A 1 79 ? 48.146 2.849 -64.647 1.00 79.44 79 MET A C 1
ATOM 629 O O . MET A 1 79 ? 47.123 2.816 -63.968 1.00 79.44 79 MET A O 1
ATOM 633 N N . MET A 1 80 ? 49.318 2.419 -64.176 1.00 82.56 80 MET A N 1
ATOM 634 C CA . MET A 1 80 ? 49.441 1.877 -62.828 1.00 82.56 80 MET A CA 1
ATOM 635 C C . MET A 1 80 ? 49.300 2.954 -61.748 1.00 82.56 80 MET A C 1
ATOM 637 O O . MET A 1 80 ? 48.624 2.694 -60.759 1.00 82.56 80 MET A O 1
ATOM 641 N N . LYS A 1 81 ? 49.851 4.160 -61.951 1.00 85.12 81 LYS A N 1
ATOM 642 C CA . LYS A 1 81 ? 49.627 5.295 -61.037 1.00 85.12 81 LYS A CA 1
ATOM 643 C C . LYS A 1 81 ? 48.150 5.682 -60.968 1.00 85.12 81 LYS A C 1
ATOM 645 O O . LYS A 1 81 ? 47.628 5.853 -59.876 1.00 85.12 81 LYS A O 1
ATOM 650 N N . ALA A 1 82 ? 47.463 5.730 -62.111 1.00 83.44 82 ALA A N 1
ATOM 651 C CA . ALA A 1 82 ? 46.026 6.010 -62.153 1.00 83.44 82 ALA A CA 1
ATOM 652 C C . ALA A 1 82 ? 45.195 4.938 -61.421 1.00 83.44 82 ALA A C 1
ATOM 654 O O . ALA A 1 82 ? 44.190 5.245 -60.784 1.00 83.44 82 ALA A O 1
ATOM 655 N N . LEU A 1 83 ? 45.615 3.670 -61.489 1.00 86.12 83 LEU A N 1
ATOM 656 C CA . LEU A 1 83 ? 44.953 2.574 -60.783 1.00 86.12 83 LEU A CA 1
ATOM 657 C C . LEU A 1 83 ? 45.220 2.613 -59.269 1.00 86.12 83 LEU A C 1
ATOM 659 O O . LEU A 1 83 ? 44.300 2.372 -58.493 1.00 86.12 83 LEU A O 1
ATOM 663 N N . GLU A 1 84 ? 46.444 2.951 -58.853 1.00 89.06 84 GLU A N 1
ATOM 664 C CA . GLU A 1 84 ? 46.796 3.179 -57.443 1.00 89.06 84 GLU A CA 1
ATOM 665 C C . GLU A 1 84 ? 46.002 4.358 -56.854 1.00 89.06 84 GLU A C 1
ATOM 667 O O . GLU A 1 84 ? 45.448 4.233 -55.765 1.00 89.06 84 GLU A O 1
ATOM 672 N N . GLU A 1 85 ? 45.868 5.463 -57.589 1.00 90.12 85 GLU A N 1
ATOM 673 C CA . GLU A 1 85 ? 45.079 6.629 -57.172 1.00 90.12 85 GLU A CA 1
ATOM 674 C C . GLU A 1 85 ? 43.587 6.298 -57.041 1.00 90.12 85 GLU A C 1
ATOM 676 O O . GLU A 1 85 ? 42.970 6.589 -56.017 1.00 90.12 85 GLU A O 1
ATOM 681 N N . LYS A 1 86 ? 43.009 5.609 -58.036 1.00 90.00 86 LYS A N 1
ATOM 682 C CA . LYS A 1 86 ? 41.605 5.179 -57.985 1.00 90.00 86 LYS A CA 1
ATOM 683 C C . LYS A 1 86 ? 41.334 4.271 -56.785 1.00 90.00 86 LYS A C 1
ATOM 685 O O . LYS A 1 86 ? 40.298 4.409 -56.140 1.00 90.00 86 LYS A O 1
ATOM 690 N N . LEU A 1 87 ? 42.258 3.363 -56.484 1.00 88.69 87 LEU A N 1
ATOM 691 C CA . LEU A 1 87 ? 42.151 2.479 -55.332 1.00 88.69 87 LEU A CA 1
ATOM 692 C C . LEU A 1 87 ? 42.239 3.242 -54.007 1.00 88.69 87 LEU A C 1
ATOM 694 O O . LEU A 1 87 ? 41.445 2.990 -53.106 1.00 88.69 87 LEU A O 1
ATOM 698 N N . MET A 1 88 ? 43.199 4.159 -53.884 1.00 89.19 88 MET A N 1
ATOM 699 C CA . MET A 1 88 ? 43.355 4.972 -52.678 1.00 89.19 88 MET A CA 1
ATOM 700 C C . MET A 1 88 ? 42.106 5.810 -52.408 1.00 89.19 88 MET A C 1
ATOM 702 O O . MET A 1 88 ? 41.671 5.890 -51.263 1.00 89.19 88 MET A O 1
ATOM 706 N N . ASN A 1 89 ? 41.490 6.363 -53.455 1.00 90.06 89 ASN A N 1
ATOM 707 C CA . ASN A 1 89 ? 40.228 7.088 -53.328 1.00 90.06 89 ASN A CA 1
ATOM 708 C C . ASN A 1 89 ? 39.097 6.164 -52.856 1.00 90.06 89 ASN A C 1
ATOM 710 O O . ASN A 1 89 ? 38.438 6.484 -51.878 1.00 90.06 89 ASN A O 1
ATOM 714 N N . GLN A 1 90 ? 38.947 4.972 -53.446 1.00 87.88 90 GLN A N 1
ATOM 715 C CA . GLN A 1 90 ? 37.940 3.998 -52.996 1.00 87.88 90 GLN A CA 1
ATOM 716 C C . GLN A 1 90 ? 38.131 3.561 -51.537 1.00 87.88 90 GLN A C 1
ATOM 718 O O . GLN A 1 90 ? 37.155 3.379 -50.811 1.00 87.88 90 GLN A O 1
ATOM 723 N N . LEU A 1 91 ? 39.379 3.382 -51.098 1.00 90.06 91 LEU A N 1
ATOM 724 C CA . LEU A 1 91 ? 39.684 3.005 -49.719 1.00 90.06 91 LEU A CA 1
ATOM 725 C C . LEU A 1 91 ? 39.399 4.154 -48.744 1.00 90.06 91 LEU A C 1
ATOM 727 O O . LEU A 1 91 ? 38.877 3.911 -47.658 1.00 90.06 91 LEU A O 1
ATOM 731 N N . ASN A 1 92 ? 39.690 5.395 -49.141 1.00 89.44 92 ASN A N 1
ATOM 732 C CA . ASN A 1 92 ? 39.333 6.578 -48.363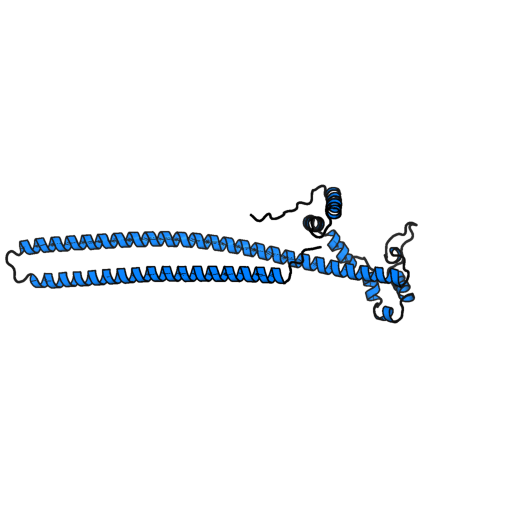 1.00 89.44 92 ASN A CA 1
ATOM 733 C C . ASN A 1 92 ? 37.814 6.746 -48.257 1.00 89.44 92 ASN A C 1
ATOM 735 O O . ASN A 1 92 ? 37.332 6.933 -47.146 1.00 89.44 92 ASN A O 1
ATOM 739 N N . ASP A 1 93 ? 37.074 6.595 -49.358 1.00 88.19 93 ASP A N 1
ATOM 740 C CA . ASP A 1 93 ? 35.608 6.683 -49.370 1.00 88.19 93 ASP A CA 1
ATOM 741 C C . ASP A 1 93 ? 34.985 5.616 -48.449 1.00 88.19 93 ASP A C 1
ATOM 743 O O . ASP A 1 93 ? 34.112 5.904 -47.625 1.00 88.19 93 ASP A O 1
ATOM 747 N N . SER A 1 94 ? 35.488 4.377 -48.527 1.00 89.19 94 SER A N 1
ATOM 748 C CA . SER A 1 94 ? 35.053 3.289 -47.645 1.00 89.19 94 SER A 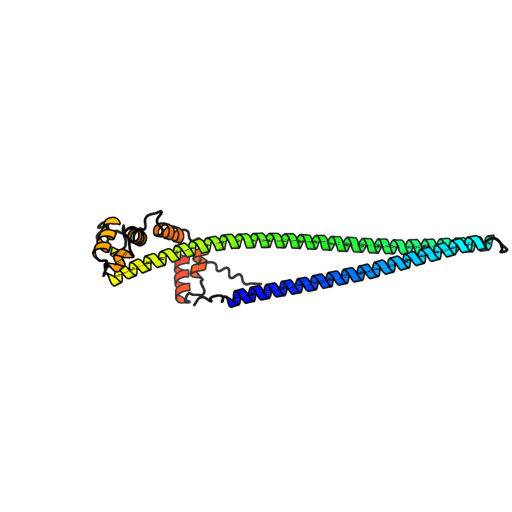CA 1
ATOM 749 C C . SER A 1 94 ? 35.366 3.578 -46.177 1.00 89.19 94 SER A C 1
ATOM 751 O O . SER A 1 94 ? 34.560 3.248 -45.309 1.00 89.19 94 SER A O 1
ATOM 753 N N . ARG A 1 95 ? 36.525 4.177 -45.883 1.00 87.38 95 ARG A N 1
ATOM 754 C CA . ARG A 1 95 ? 36.904 4.551 -44.518 1.00 87.38 95 ARG A CA 1
ATOM 755 C C . ARG A 1 95 ? 36.019 5.673 -43.985 1.00 87.38 95 ARG A C 1
ATOM 757 O O . ARG A 1 95 ? 35.542 5.569 -42.863 1.00 87.38 95 ARG A O 1
ATOM 764 N N . THR A 1 96 ? 35.742 6.701 -44.786 1.00 89.94 96 THR A N 1
ATOM 765 C CA . THR A 1 96 ? 34.852 7.795 -44.376 1.00 89.94 96 THR A CA 1
ATOM 766 C C . THR A 1 96 ? 33.443 7.295 -44.080 1.00 89.94 96 THR A C 1
ATOM 768 O O . THR A 1 96 ? 32.861 7.682 -43.073 1.00 89.94 96 THR A O 1
ATOM 771 N N . GLN A 1 97 ? 32.925 6.360 -44.883 1.00 87.56 97 GLN A N 1
ATOM 772 C CA . GLN A 1 97 ? 31.617 5.757 -44.631 1.00 87.56 97 GLN A CA 1
ATOM 773 C C . GLN A 1 97 ? 31.600 4.933 -43.329 1.00 87.56 97 GLN A C 1
ATOM 775 O O . GLN A 1 97 ? 30.607 4.936 -42.596 1.00 87.56 97 GLN A O 1
ATOM 780 N N . GLN A 1 98 ? 32.695 4.232 -43.017 1.00 87.19 98 GLN A N 1
ATOM 781 C CA . GLN A 1 98 ? 32.842 3.522 -41.744 1.00 87.19 98 GLN A CA 1
ATOM 782 C C . GLN A 1 98 ? 32.892 4.492 -40.559 1.00 87.19 98 GLN A C 1
ATOM 784 O O . GLN A 1 98 ? 32.180 4.270 -39.583 1.00 87.19 98 GLN A O 1
ATOM 789 N N . ASP A 1 99 ? 33.659 5.579 -40.660 1.00 88.31 99 ASP A N 1
ATOM 790 C CA . ASP A 1 99 ? 33.764 6.596 -39.607 1.00 88.31 99 ASP A CA 1
ATOM 791 C C . ASP A 1 99 ? 32.400 7.263 -39.329 1.00 88.31 99 ASP A C 1
ATOM 793 O O . ASP A 1 99 ? 32.022 7.457 -38.173 1.00 88.31 99 ASP A O 1
ATOM 797 N N . GLU A 1 100 ? 31.611 7.550 -40.372 1.00 88.38 100 GLU A N 1
ATOM 798 C CA . GLU A 1 100 ? 30.238 8.060 -40.233 1.00 88.38 100 GLU A CA 1
ATOM 799 C C . GLU A 1 100 ? 29.304 7.050 -39.555 1.00 88.38 100 GLU A C 1
ATOM 801 O O . GLU A 1 100 ? 28.506 7.421 -38.691 1.00 88.38 100 GLU A O 1
ATOM 806 N N . THR A 1 101 ? 29.429 5.766 -39.905 1.00 88.94 101 THR A N 1
ATOM 807 C CA . THR A 1 101 ? 28.634 4.692 -39.292 1.00 88.94 101 THR A CA 1
ATOM 808 C C . THR A 1 101 ? 28.969 4.535 -37.809 1.00 88.94 101 THR A C 1
ATOM 810 O O . THR A 1 101 ? 28.060 4.428 -36.988 1.00 88.94 101 THR A O 1
ATOM 813 N N . ILE A 1 102 ? 30.257 4.562 -37.452 1.00 88.31 102 ILE A N 1
ATOM 814 C CA . ILE A 1 102 ? 30.719 4.496 -36.058 1.00 88.31 102 ILE A CA 1
ATOM 815 C C . ILE A 1 102 ? 30.164 5.680 -35.270 1.00 88.31 102 ILE A C 1
ATOM 817 O O . ILE A 1 102 ? 29.559 5.480 -34.222 1.00 88.31 102 ILE A O 1
ATOM 821 N N . LYS A 1 103 ? 30.275 6.897 -35.810 1.00 89.88 103 LYS A N 1
ATOM 822 C CA . LYS A 1 103 ? 29.751 8.098 -35.155 1.00 89.88 103 LYS A CA 1
ATOM 823 C C . LYS A 1 103 ? 28.246 8.005 -34.888 1.00 89.88 103 LYS A C 1
ATOM 825 O O . LYS A 1 103 ? 27.794 8.334 -33.797 1.00 89.88 103 LYS A O 1
ATOM 830 N N . HIS A 1 104 ? 27.471 7.531 -35.863 1.00 88.38 104 HIS A N 1
ATOM 831 C CA . HIS A 1 104 ? 26.033 7.334 -35.683 1.00 88.38 104 HIS A CA 1
ATOM 832 C C . HIS A 1 104 ? 25.719 6.293 -34.593 1.00 88.38 104 HIS A C 1
ATOM 834 O O . HIS A 1 104 ? 24.761 6.452 -33.835 1.00 88.38 104 HIS A O 1
ATOM 840 N N . LEU A 1 105 ? 26.509 5.219 -34.498 1.00 88.88 105 LEU A N 1
ATOM 841 C CA . LEU A 1 105 ? 26.355 4.220 -33.439 1.00 88.88 105 LEU A CA 1
ATOM 842 C C . LEU A 1 105 ? 26.705 4.789 -32.062 1.00 88.88 105 LEU A C 1
ATOM 844 O O . LEU A 1 105 ? 25.953 4.544 -31.122 1.00 88.88 105 LEU A O 1
ATOM 848 N N . ASP A 1 106 ? 27.770 5.582 -31.950 1.00 89.50 106 ASP A N 1
ATOM 849 C CA . ASP A 1 106 ? 28.140 6.256 -30.701 1.00 89.50 106 ASP A CA 1
ATOM 850 C C . ASP A 1 106 ? 27.022 7.194 -30.220 1.00 89.50 106 ASP A C 1
ATOM 852 O O . ASP A 1 106 ? 26.656 7.176 -29.042 1.00 89.50 106 ASP A O 1
ATOM 856 N N . ASP A 1 107 ? 26.411 7.955 -31.134 1.00 89.12 107 ASP A N 1
ATOM 857 C CA . ASP A 1 107 ? 25.268 8.819 -30.819 1.00 89.12 107 ASP A CA 1
ATOM 858 C C . ASP A 1 107 ? 24.052 7.997 -30.340 1.00 89.12 107 ASP A C 1
ATOM 860 O O . ASP A 1 107 ? 23.387 8.370 -29.368 1.00 89.12 107 ASP A O 1
ATOM 864 N N . LYS A 1 108 ? 23.781 6.842 -30.970 1.00 89.75 108 LYS A N 1
ATOM 865 C CA . LYS A 1 108 ? 22.696 5.930 -30.564 1.00 89.75 108 LYS A CA 1
ATOM 866 C C . LYS A 1 108 ? 22.955 5.309 -29.188 1.00 89.75 108 LYS A C 1
ATOM 868 O O . LYS A 1 108 ? 22.027 5.244 -28.384 1.00 89.75 108 LYS A O 1
ATOM 873 N N . ILE A 1 109 ? 24.188 4.884 -28.905 1.00 90.50 109 ILE A N 1
ATOM 874 C CA . ILE A 1 109 ? 24.590 4.339 -27.598 1.00 90.50 109 ILE A CA 1
ATOM 875 C C . ILE A 1 109 ? 24.406 5.402 -26.518 1.00 90.50 109 ILE A C 1
ATOM 877 O O . ILE A 1 109 ? 23.754 5.144 -25.511 1.00 90.50 109 ILE A O 1
ATOM 881 N N . LYS A 1 110 ? 24.884 6.625 -26.760 1.00 89.19 110 LYS A N 1
ATOM 882 C CA . LYS A 1 110 ? 24.740 7.727 -25.808 1.00 89.19 110 LYS A CA 1
ATOM 883 C C . LYS A 1 110 ? 23.272 8.025 -25.483 1.00 89.19 110 LYS A C 1
ATOM 885 O O . LYS A 1 110 ? 22.924 8.209 -24.320 1.00 89.19 110 LYS A O 1
ATOM 890 N N . TYR A 1 111 ? 22.406 8.039 -26.495 1.00 91.50 111 TYR A N 1
ATOM 891 C CA . TYR A 1 111 ? 20.967 8.217 -26.290 1.00 91.50 111 TYR A CA 1
ATOM 892 C C . TYR A 1 111 ? 20.346 7.077 -25.461 1.00 91.50 111 TYR A C 1
ATOM 894 O O . TYR A 1 111 ? 19.491 7.311 -24.601 1.00 91.50 111 TYR A O 1
ATOM 902 N N . GLN A 1 112 ? 20.778 5.835 -25.696 1.00 91.50 112 GLN A N 1
ATOM 903 C CA . GLN A 1 112 ? 20.331 4.684 -24.911 1.00 91.50 112 GLN A CA 1
ATOM 904 C C . GLN A 1 112 ? 20.803 4.767 -23.455 1.00 91.50 112 GLN A C 1
ATOM 906 O O . GLN A 1 112 ? 19.994 4.530 -22.561 1.00 91.50 112 GLN A O 1
ATOM 911 N N . ASP A 1 113 ? 22.047 5.178 -23.205 1.00 90.12 113 ASP A N 1
ATOM 912 C CA . ASP A 1 113 ? 22.578 5.375 -21.851 1.00 90.12 113 ASP A CA 1
ATOM 913 C C . ASP A 1 113 ? 21.789 6.444 -21.078 1.00 90.12 113 ASP A C 1
ATOM 915 O O . ASP A 1 113 ? 21.440 6.251 -19.912 1.00 90.12 113 ASP A O 1
ATOM 919 N N . GLU A 1 114 ? 21.446 7.559 -21.732 1.00 90.50 114 GLU A N 1
ATOM 920 C CA . GLU A 1 114 ? 20.597 8.603 -21.142 1.00 90.50 114 GLU A CA 1
ATOM 921 C C . GLU A 1 114 ? 19.191 8.074 -20.808 1.00 90.50 114 GLU A C 1
ATOM 923 O O . GLU A 1 114 ? 18.641 8.380 -19.747 1.00 90.50 114 GLU A O 1
ATOM 928 N N . THR A 1 115 ? 18.630 7.229 -21.677 1.00 91.31 115 THR A N 1
ATOM 929 C CA . THR A 1 115 ? 17.321 6.595 -21.456 1.00 91.31 115 THR A CA 1
ATOM 930 C C . THR A 1 115 ? 17.356 5.617 -20.280 1.00 91.31 115 THR A C 1
ATOM 932 O O . THR A 1 115 ? 16.459 5.649 -19.436 1.00 91.31 115 THR A O 1
ATOM 935 N N . ILE A 1 116 ? 18.392 4.777 -20.192 1.00 91.75 116 ILE A N 1
ATOM 936 C CA . ILE A 1 116 ? 18.590 3.831 -19.083 1.00 91.75 116 ILE A CA 1
ATOM 937 C C . ILE A 1 116 ? 18.711 4.594 -17.765 1.00 91.75 116 ILE A C 1
ATOM 939 O O . ILE A 1 116 ? 18.016 4.273 -16.805 1.00 91.75 116 ILE A O 1
ATOM 943 N N . LYS A 1 117 ? 19.500 5.672 -17.737 1.00 91.38 117 LYS A N 1
ATOM 944 C CA . LYS A 1 117 ? 19.652 6.503 -16.541 1.00 91.38 117 LYS A CA 1
ATOM 945 C C . LYS A 1 117 ? 18.312 7.059 -16.043 1.00 91.38 117 LYS A C 1
ATOM 947 O O . LYS A 1 117 ? 18.025 6.996 -14.851 1.00 91.38 117 LYS A O 1
ATOM 952 N N . HIS A 1 118 ? 17.472 7.570 -16.944 1.00 90.19 118 HIS A N 1
ATOM 953 C CA . HIS A 1 118 ? 16.140 8.056 -16.573 1.00 90.19 118 HIS A CA 1
ATOM 954 C C . HIS A 1 118 ? 15.239 6.927 -16.037 1.00 90.19 118 HIS A C 1
ATOM 956 O O . HIS A 1 118 ? 14.435 7.131 -15.121 1.00 90.19 118 HIS A O 1
ATOM 962 N N . GLN A 1 119 ? 15.342 5.722 -16.605 1.00 92.50 119 GLN A N 1
ATOM 963 C CA . GLN A 1 119 ? 14.608 4.557 -16.108 1.00 92.50 119 GLN A CA 1
ATOM 964 C C . GLN A 1 119 ? 15.065 4.160 -14.699 1.00 92.50 119 GLN A C 1
ATOM 966 O O . GLN A 1 119 ? 14.208 3.929 -13.849 1.00 92.50 119 GLN A O 1
ATOM 971 N N . ASP A 1 120 ? 16.369 4.165 -14.422 1.00 92.44 120 ASP A N 1
ATOM 972 C CA . ASP A 1 120 ? 16.916 3.879 -13.089 1.00 92.44 120 ASP A CA 1
ATOM 973 C C . ASP A 1 120 ? 16.447 4.901 -12.039 1.00 92.44 120 ASP A C 1
ATOM 975 O O . ASP A 1 120 ? 16.056 4.533 -10.927 1.00 92.44 120 ASP A O 1
ATOM 979 N N . GLU A 1 121 ? 16.409 6.189 -12.396 1.00 91.94 121 GLU A N 1
ATOM 980 C CA . GLU A 1 121 ? 15.856 7.248 -11.539 1.00 91.94 121 GLU A CA 1
ATOM 981 C C . GLU A 1 121 ? 14.361 7.016 -11.252 1.00 91.94 121 GLU A C 1
ATOM 983 O O . GLU A 1 121 ? 13.903 7.161 -10.116 1.00 91.94 121 GLU A O 1
ATOM 988 N N . THR A 1 122 ? 13.600 6.585 -12.263 1.00 92.88 122 THR A N 1
ATOM 989 C CA . THR A 1 122 ? 12.174 6.258 -12.112 1.00 92.88 122 THR A CA 1
ATOM 990 C C . THR A 1 122 ? 11.964 5.045 -11.203 1.00 92.88 122 THR A C 1
ATOM 992 O O . THR A 1 122 ? 11.071 5.069 -10.356 1.00 92.88 122 THR A O 1
ATOM 995 N N . ILE A 1 123 ? 12.776 3.994 -11.357 1.00 93.81 123 ILE A N 1
ATOM 996 C CA . ILE A 1 123 ? 12.730 2.794 -10.508 1.00 93.81 123 ILE A CA 1
ATOM 997 C C . ILE A 1 123 ? 13.023 3.172 -9.055 1.00 93.81 123 ILE A C 1
ATOM 999 O O . ILE A 1 123 ? 12.237 2.833 -8.177 1.00 93.81 123 ILE A O 1
ATOM 1003 N N . THR A 1 124 ? 14.075 3.959 -8.819 1.00 92.94 124 THR A N 1
ATOM 1004 C CA . THR A 1 124 ? 14.448 4.430 -7.475 1.00 92.94 124 THR A CA 1
ATOM 1005 C C . THR A 1 124 ? 13.293 5.185 -6.808 1.00 92.94 124 THR A C 1
ATOM 1007 O O . THR A 1 124 ? 12.923 4.897 -5.674 1.00 92.94 124 THR A O 1
ATOM 1010 N N . HIS A 1 125 ? 12.650 6.103 -7.535 1.00 91.50 125 HIS A N 1
ATOM 1011 C CA . HIS A 1 125 ? 11.495 6.838 -7.017 1.00 91.50 125 HIS A CA 1
ATOM 1012 C C . HIS A 1 125 ? 10.292 5.923 -6.705 1.00 91.50 125 HIS A C 1
ATOM 1014 O O . HIS A 1 125 ? 9.537 6.168 -5.760 1.00 91.50 125 HIS A O 1
ATOM 1020 N N . LEU A 1 126 ? 10.070 4.875 -7.504 1.00 92.25 126 LEU A N 1
ATOM 1021 C CA . LEU A 1 126 ? 9.014 3.896 -7.235 1.00 92.25 126 LEU A CA 1
ATOM 1022 C C . LEU A 1 126 ? 9.324 3.048 -5.998 1.00 92.25 126 LEU A C 1
ATOM 1024 O O . LEU A 1 126 ? 8.407 2.808 -5.212 1.00 92.25 126 LEU A O 1
ATOM 1028 N N . ASP A 1 127 ? 10.580 2.653 -5.798 1.00 92.19 127 ASP A N 1
ATOM 1029 C CA . ASP A 1 127 ? 11.016 1.911 -4.613 1.00 92.19 127 ASP A CA 1
ATOM 1030 C C . ASP A 1 127 ? 10.804 2.730 -3.332 1.00 92.19 127 ASP A C 1
ATOM 1032 O O . ASP A 1 127 ? 10.199 2.231 -2.380 1.00 92.19 127 ASP A O 1
ATOM 1036 N N . ASP A 1 128 ? 11.170 4.017 -3.337 1.00 89.94 128 ASP A N 1
ATOM 1037 C CA . ASP A 1 128 ? 10.912 4.929 -2.213 1.00 89.94 128 ASP A CA 1
ATOM 1038 C C . ASP A 1 128 ? 9.409 5.016 -1.889 1.00 89.94 128 ASP A C 1
ATOM 1040 O O . ASP A 1 128 ? 8.988 4.990 -0.726 1.00 89.94 128 ASP A O 1
ATOM 1044 N N . LYS A 1 129 ? 8.563 5.079 -2.926 1.00 91.44 129 LYS A N 1
ATOM 1045 C CA . LYS A 1 129 ? 7.105 5.111 -2.757 1.00 91.44 129 LYS A CA 1
ATOM 1046 C C . LYS A 1 129 ? 6.567 3.799 -2.185 1.00 91.44 129 LYS A C 1
ATOM 1048 O O . LYS A 1 129 ? 5.677 3.836 -1.335 1.00 91.44 129 LYS A O 1
ATOM 1053 N N . ILE A 1 130 ? 7.082 2.653 -2.634 1.00 90.88 130 ILE A N 1
ATOM 1054 C CA . ILE A 1 130 ? 6.712 1.336 -2.099 1.00 90.88 130 ILE A CA 1
ATOM 1055 C C . ILE A 1 130 ? 7.096 1.251 -0.621 1.00 90.88 130 ILE A C 1
ATOM 1057 O O . ILE A 1 130 ? 6.246 0.903 0.197 1.00 90.88 130 ILE A O 1
ATOM 1061 N N . GLN A 1 131 ? 8.311 1.662 -0.258 1.00 88.75 131 GLN A N 1
ATOM 1062 C CA . GLN A 1 131 ? 8.764 1.667 1.132 1.00 88.75 131 GLN A CA 1
ATOM 1063 C C . GLN A 1 131 ? 7.870 2.548 2.022 1.00 88.75 131 GLN A C 1
ATOM 1065 O O . GLN A 1 131 ? 7.477 2.145 3.119 1.00 88.75 131 GLN A O 1
ATOM 1070 N N . GLY A 1 132 ? 7.480 3.734 1.541 1.00 87.69 132 GLY A N 1
ATOM 1071 C CA . GLY A 1 132 ? 6.536 4.603 2.251 1.00 87.69 132 GLY A CA 1
ATOM 1072 C C . GLY A 1 132 ? 5.157 3.958 2.465 1.00 87.69 132 GLY A C 1
ATOM 1073 O O . GLY A 1 132 ? 4.551 4.101 3.535 1.00 87.69 132 GLY A O 1
ATOM 1074 N N . LEU A 1 133 ? 4.666 3.205 1.477 1.00 88.69 133 LEU A N 1
ATOM 1075 C CA . LEU A 1 133 ? 3.410 2.457 1.585 1.00 88.69 133 LEU A CA 1
ATOM 1076 C C . LEU A 1 133 ? 3.513 1.280 2.564 1.00 88.69 133 LEU A C 1
ATOM 1078 O O . LEU A 1 133 ? 2.565 1.044 3.311 1.00 88.69 133 LEU A O 1
ATOM 1082 N N . GLU A 1 134 ? 4.642 0.572 2.608 1.00 85.69 134 GLU A N 1
ATOM 1083 C CA . GLU A 1 134 ? 4.876 -0.519 3.564 1.00 85.69 134 GLU A CA 1
ATOM 1084 C C . GLU A 1 134 ? 4.824 -0.020 5.013 1.00 85.69 134 GLU A C 1
ATOM 1086 O O . GLU A 1 134 ? 4.087 -0.578 5.829 1.00 85.69 134 GLU A O 1
ATOM 1091 N N . VAL A 1 135 ? 5.507 1.091 5.314 1.00 85.56 135 VAL A N 1
ATOM 1092 C CA . VAL A 1 135 ? 5.466 1.729 6.644 1.00 85.56 135 VAL A CA 1
ATOM 1093 C C . VAL A 1 135 ? 4.037 2.133 7.020 1.00 85.56 135 VAL A C 1
ATOM 1095 O O . VAL A 1 135 ? 3.589 1.900 8.147 1.00 85.56 135 VAL A O 1
ATOM 1098 N N . SER A 1 136 ? 3.290 2.697 6.069 1.00 83.19 136 SER A N 1
ATOM 1099 C CA . SER A 1 136 ? 1.890 3.083 6.280 1.00 83.19 136 SER A CA 1
ATOM 1100 C C . SER A 1 136 ? 1.003 1.862 6.558 1.00 83.19 136 SER A C 1
ATOM 1102 O O . SER A 1 136 ? 0.169 1.878 7.463 1.00 83.19 136 SER A O 1
ATOM 1104 N N . LEU A 1 137 ? 1.206 0.761 5.834 1.00 83.19 137 LEU A N 1
ATOM 1105 C CA . LEU A 1 137 ? 0.456 -0.479 6.025 1.00 83.19 137 LEU A CA 1
ATOM 1106 C C . LEU A 1 137 ? 0.756 -1.136 7.381 1.00 83.19 137 LEU A C 1
ATOM 1108 O O . LEU A 1 137 ? -0.162 -1.622 8.049 1.00 83.19 137 LEU A O 1
ATOM 1112 N N . GLU A 1 138 ? 2.012 -1.118 7.829 1.00 78.19 138 GLU A N 1
ATOM 1113 C CA . GLU A 1 138 ? 2.380 -1.567 9.175 1.00 78.19 138 GLU A CA 1
ATOM 1114 C C . GLU A 1 138 ? 1.704 -0.724 10.262 1.00 78.19 138 GLU A C 1
ATOM 1116 O O . GLU A 1 138 ? 1.161 -1.281 11.228 1.00 78.19 138 GLU A O 1
ATOM 1121 N N . HIS A 1 139 ? 1.675 0.600 10.077 1.00 81.06 139 HIS A N 1
ATOM 1122 C CA . HIS A 1 139 ? 0.973 1.524 10.962 1.00 81.06 139 HIS A CA 1
ATOM 1123 C C . HIS A 1 139 ? -0.522 1.186 11.045 1.00 81.06 139 HIS A C 1
ATOM 1125 O O . HIS A 1 139 ? -1.036 0.921 12.137 1.00 81.06 139 HIS A O 1
ATOM 1131 N N . TYR A 1 140 ? -1.211 1.087 9.905 1.00 82.44 140 TYR A N 1
ATOM 1132 C CA . TYR A 1 140 ? -2.634 0.746 9.873 1.00 82.44 140 TYR A CA 1
ATOM 1133 C C . TYR A 1 140 ? -2.922 -0.633 10.468 1.00 82.44 140 TYR A C 1
ATOM 1135 O O . TYR A 1 140 ? -3.865 -0.791 11.243 1.00 82.44 140 TYR A O 1
ATOM 1143 N N . SER A 1 141 ? -2.074 -1.628 10.206 1.00 77.12 141 SER A N 1
ATOM 1144 C CA . SER A 1 141 ? -2.181 -2.952 10.827 1.00 77.12 141 SER A CA 1
ATOM 1145 C C . SER A 1 141 ? -2.042 -2.891 12.354 1.00 77.12 141 SER A C 1
ATOM 1147 O O . SER A 1 141 ? -2.744 -3.597 13.090 1.00 77.12 141 SER A O 1
ATOM 1149 N N . ALA A 1 142 ? -1.154 -2.044 12.884 1.00 73.94 142 ALA A N 1
ATOM 1150 C CA . ALA A 1 142 ? -1.060 -1.804 14.322 1.00 73.94 142 ALA A CA 1
ATOM 1151 C C . ALA A 1 142 ? -2.341 -1.160 14.879 1.00 73.94 142 ALA A C 1
ATOM 1153 O O . ALA A 1 142 ? -2.879 -1.659 15.871 1.00 73.94 142 ALA A O 1
ATOM 1154 N N . VAL A 1 143 ? -2.869 -0.129 14.215 1.00 79.50 143 VAL A N 1
ATOM 1155 C CA . VAL A 1 143 ? -4.111 0.556 14.611 1.00 79.50 143 VAL A CA 1
ATOM 1156 C C . VAL A 1 143 ? -5.305 -0.402 14.600 1.00 79.50 143 VAL A C 1
ATOM 1158 O O . VAL A 1 143 ? -6.001 -0.527 15.608 1.00 79.50 143 VAL A O 1
ATOM 1161 N N . VAL A 1 144 ? -5.506 -1.159 13.518 1.00 79.50 144 VAL A N 1
ATOM 1162 C CA . VAL A 1 144 ? -6.608 -2.127 13.386 1.00 79.50 144 VAL A CA 1
ATOM 1163 C C . VAL A 1 144 ? -6.534 -3.207 14.464 1.00 79.50 144 VAL A C 1
ATOM 1165 O O . VAL A 1 144 ? -7.546 -3.518 15.091 1.00 79.50 144 VAL A O 1
ATOM 1168 N N . ARG A 1 145 ? -5.344 -3.750 14.765 1.00 69.75 145 ARG A N 1
ATOM 1169 C CA . ARG A 1 145 ? -5.177 -4.726 15.862 1.00 69.75 145 ARG A CA 1
ATOM 1170 C C . ARG A 1 145 ? -5.601 -4.150 17.209 1.00 69.75 145 ARG A C 1
ATOM 1172 O O . ARG A 1 145 ? -6.213 -4.852 18.016 1.00 69.75 145 ARG A O 1
ATOM 1179 N N . VAL A 1 146 ? -5.270 -2.889 17.465 1.00 75.56 146 VAL A N 1
ATOM 1180 C CA . VAL A 1 146 ? -5.660 -2.187 18.689 1.00 75.56 146 VAL A CA 1
ATOM 1181 C C . VAL A 1 146 ? -7.181 -1.979 18.726 1.00 75.56 146 VAL A C 1
ATOM 1183 O O . VAL A 1 146 ? -7.812 -2.328 19.724 1.00 75.56 146 VAL A O 1
ATOM 1186 N N . LEU A 1 147 ? -7.798 -1.532 17.630 1.00 79.62 147 LEU A N 1
ATOM 1187 C CA . LEU A 1 147 ? -9.253 -1.369 17.528 1.00 79.62 147 LEU A CA 1
ATOM 1188 C C . LEU A 1 147 ? -10.011 -2.697 17.682 1.00 79.62 147 LEU A C 1
ATOM 1190 O O . LEU A 1 147 ? -10.971 -2.762 18.445 1.00 79.62 147 LEU A O 1
ATOM 1194 N N . HIS A 1 148 ? -9.556 -3.787 17.063 1.00 71.31 148 HIS A N 1
ATOM 1195 C CA . HIS A 1 148 ? -10.163 -5.109 17.253 1.00 71.31 148 HIS A CA 1
ATOM 1196 C C . HIS A 1 148 ? -10.127 -5.555 18.718 1.00 71.31 148 HIS A C 1
ATOM 1198 O O . HIS A 1 148 ? -11.131 -6.042 19.238 1.00 71.31 148 HIS A O 1
ATOM 1204 N N . ARG A 1 149 ? -9.009 -5.333 19.427 1.00 75.31 149 ARG A N 1
ATOM 1205 C CA . ARG A 1 149 ? -8.940 -5.602 20.874 1.00 75.31 149 ARG A CA 1
ATOM 1206 C C . ARG A 1 149 ? -9.987 -4.789 21.634 1.00 75.31 149 ARG A C 1
ATOM 1208 O O . ARG A 1 149 ? -10.607 -5.314 22.551 1.00 75.31 149 ARG A O 1
ATOM 1215 N N . ARG A 1 150 ? -10.223 -3.531 21.252 1.00 80.75 150 ARG A N 1
ATOM 1216 C CA . ARG A 1 150 ? -11.247 -2.679 21.874 1.00 80.75 150 ARG A CA 1
ATOM 1217 C C . ARG A 1 150 ? -12.651 -3.231 21.693 1.00 80.75 150 ARG A C 1
ATOM 1219 O O . ARG A 1 150 ? -13.368 -3.294 22.687 1.00 80.75 150 ARG A O 1
ATOM 1226 N N . VAL A 1 151 ? -12.999 -3.630 20.469 1.00 75.50 151 VAL A N 1
ATOM 1227 C CA . VAL A 1 151 ? -14.307 -4.214 20.143 1.00 75.50 151 VAL A CA 1
ATOM 1228 C C . VAL A 1 151 ? -14.552 -5.444 21.009 1.00 75.50 151 VAL A C 1
ATOM 1230 O O . VAL A 1 151 ? -15.548 -5.484 21.715 1.00 75.50 151 VAL A O 1
ATOM 1233 N N . VAL A 1 152 ? -13.585 -6.364 21.101 1.00 74.38 152 VAL A N 1
ATOM 1234 C CA . VAL A 1 152 ? -13.703 -7.561 21.956 1.00 74.38 152 VAL A CA 1
ATOM 1235 C C . VAL A 1 152 ? -13.935 -7.202 23.431 1.00 74.38 152 VAL A C 1
ATOM 1237 O O . VAL A 1 152 ? -14.765 -7.820 24.098 1.00 74.38 152 VAL A O 1
ATOM 1240 N N . LEU A 1 153 ? -13.228 -6.198 23.964 1.00 81.19 153 LEU A N 1
ATOM 1241 C CA . LEU A 1 153 ? -13.417 -5.762 25.355 1.00 81.19 153 LEU A CA 1
ATOM 1242 C C . LEU A 1 153 ? -14.769 -5.059 25.573 1.00 81.19 153 LEU A C 1
ATOM 1244 O O . LEU A 1 153 ? -15.346 -5.170 26.656 1.00 81.19 153 LEU A O 1
ATOM 1248 N N . ASP A 1 154 ? -15.279 -4.326 24.581 1.00 82.62 154 ASP A N 1
ATOM 1249 C CA . ASP A 1 154 ? -16.601 -3.696 24.649 1.00 82.62 154 ASP A CA 1
ATOM 1250 C C . ASP A 1 154 ? -17.736 -4.711 24.483 1.00 82.62 154 ASP A C 1
ATOM 1252 O O . ASP A 1 154 ? -18.707 -4.636 25.235 1.00 82.62 154 ASP A O 1
ATOM 1256 N N . ASP A 1 155 ? -17.579 -5.710 23.617 1.00 79.75 155 ASP A N 1
ATOM 1257 C CA . ASP A 1 155 ? -18.505 -6.834 23.478 1.00 79.75 155 ASP A CA 1
ATOM 1258 C C . ASP A 1 155 ? -18.567 -7.654 24.766 1.00 79.75 155 ASP A C 1
ATOM 1260 O O . ASP A 1 155 ? -19.655 -7.955 25.256 1.00 79.75 155 ASP A O 1
ATOM 1264 N N . ALA A 1 156 ? -17.417 -7.942 25.387 1.00 82.12 156 ALA A N 1
ATOM 1265 C CA . ALA A 1 156 ? -17.370 -8.605 26.688 1.00 82.12 156 ALA A CA 1
ATOM 1266 C C . ALA A 1 156 ? -18.102 -7.787 27.765 1.00 82.12 156 ALA A C 1
ATOM 1268 O O . ALA A 1 156 ? -18.882 -8.336 28.545 1.00 82.12 156 ALA A O 1
ATOM 1269 N N . ARG A 1 157 ? -17.912 -6.460 27.793 1.00 88.56 157 ARG A N 1
ATOM 1270 C CA . ARG A 1 157 ? -18.642 -5.570 28.710 1.00 88.56 157 ARG A CA 1
ATOM 1271 C C . ARG A 1 157 ? -20.148 -5.581 28.428 1.00 88.56 157 ARG A C 1
ATOM 1273 O O . ARG A 1 157 ? -20.930 -5.634 29.376 1.00 88.56 157 ARG A O 1
ATOM 1280 N N . SER A 1 158 ? -20.547 -5.514 27.160 1.00 85.31 158 SER A N 1
ATOM 1281 C CA . SER A 1 158 ? -21.949 -5.556 26.735 1.00 85.31 158 SER A CA 1
ATOM 1282 C C . SER A 1 158 ? -22.601 -6.872 27.160 1.00 85.31 158 SER A C 1
ATOM 1284 O O . SER A 1 158 ? -23.644 -6.872 27.808 1.00 85.31 158 SER A O 1
ATOM 1286 N N . LEU A 1 159 ? -21.914 -7.994 26.938 1.00 85.81 159 LEU A N 1
ATOM 1287 C CA . LEU A 1 159 ? -22.370 -9.313 27.356 1.00 85.81 159 LEU A CA 1
ATOM 1288 C C . LEU A 1 159 ? -22.521 -9.408 28.879 1.00 85.81 159 LEU A C 1
ATOM 1290 O O . LEU A 1 159 ? -23.525 -9.932 29.355 1.00 85.81 159 LEU A O 1
ATOM 1294 N N . LEU A 1 160 ? -21.573 -8.867 29.652 1.00 89.81 160 LEU A N 1
ATOM 1295 C CA . LEU A 1 160 ? -21.690 -8.806 31.112 1.00 89.81 160 LEU A CA 1
ATOM 1296 C C . LEU A 1 160 ? -22.893 -7.958 31.546 1.00 89.81 160 LEU A C 1
ATOM 1298 O O . LEU A 1 160 ? -23.631 -8.358 32.446 1.00 89.81 160 LEU A O 1
ATOM 1302 N N . SER A 1 161 ? -23.122 -6.823 30.882 1.00 92.44 161 SER A N 1
ATOM 1303 C CA . SER A 1 161 ? -24.280 -5.958 31.116 1.00 92.44 161 SER A CA 1
ATOM 1304 C C . SER A 1 161 ? -25.594 -6.702 30.890 1.00 92.44 161 SER A C 1
ATOM 1306 O O . SER A 1 161 ? -26.419 -6.769 31.803 1.00 92.44 161 SER A O 1
ATOM 1308 N N . THR A 1 162 ? -25.757 -7.330 29.726 1.00 91.50 162 THR A N 1
ATOM 1309 C CA . THR A 1 162 ? -26.990 -8.030 29.350 1.00 91.50 162 THR A CA 1
ATOM 1310 C C . THR A 1 162 ? -27.207 -9.309 30.157 1.00 91.50 162 THR A C 1
ATOM 1312 O O . THR A 1 162 ? -28.307 -9.535 30.652 1.00 91.50 162 THR A O 1
ATOM 1315 N N . ARG A 1 163 ? -26.177 -10.148 30.321 1.00 93.56 163 ARG A N 1
ATOM 1316 C CA . ARG A 1 163 ? -26.306 -11.478 30.942 1.00 93.56 163 ARG A CA 1
ATOM 1317 C C . ARG A 1 163 ? -26.469 -11.416 32.460 1.00 93.56 163 ARG A C 1
ATOM 1319 O O . ARG A 1 163 ? -27.181 -12.241 33.023 1.00 93.56 163 ARG A O 1
ATOM 1326 N N . TYR A 1 164 ? -25.825 -10.449 33.114 1.00 95.81 164 TYR A N 1
ATOM 1327 C CA . TYR A 1 164 ? -25.786 -10.336 34.579 1.00 95.81 164 TYR A CA 1
ATOM 1328 C C . TYR A 1 164 ? -26.506 -9.094 35.125 1.00 95.81 164 TYR A C 1
ATOM 1330 O O . TYR A 1 164 ? -26.441 -8.805 36.327 1.00 95.81 164 TYR A O 1
ATOM 1338 N N . GLY A 1 165 ? -27.203 -8.358 34.253 1.00 95.56 165 GLY A N 1
ATOM 1339 C CA . GLY A 1 165 ? -28.033 -7.214 34.624 1.00 95.56 165 GLY A CA 1
ATOM 1340 C C . GLY A 1 165 ? -27.234 -6.051 35.209 1.00 95.56 165 GLY A C 1
ATOM 1341 O O . GLY A 1 165 ? -27.698 -5.391 36.139 1.00 95.56 165 GLY A O 1
ATOM 1342 N N . PHE A 1 166 ? -26.011 -5.819 34.726 1.00 93.12 166 PHE A N 1
ATOM 1343 C CA . PHE A 1 166 ? -25.255 -4.624 35.103 1.00 93.12 166 PHE A CA 1
ATOM 1344 C C . PHE A 1 166 ? -25.685 -3.449 34.224 1.00 93.12 166 PHE A C 1
ATOM 1346 O O . PHE A 1 166 ? -25.637 -3.577 33.002 1.00 93.12 166 PHE A O 1
ATOM 1353 N N . PRO A 1 167 ? -26.055 -2.284 34.781 1.00 90.81 167 PRO A N 1
ATOM 1354 C CA . PRO A 1 167 ? -26.306 -1.109 33.958 1.00 90.81 167 PRO A CA 1
ATOM 1355 C C . PRO A 1 167 ? -25.013 -0.687 33.229 1.00 90.81 167 PRO A C 1
ATOM 1357 O O . PRO A 1 167 ? -23.946 -0.701 33.853 1.00 90.81 167 PRO A O 1
ATOM 1360 N N . PRO A 1 168 ? -25.063 -0.283 31.941 1.00 83.62 168 PRO A N 1
ATOM 1361 C CA . PRO A 1 168 ? -23.865 0.021 31.147 1.00 83.62 168 PRO A CA 1
ATOM 1362 C C . PRO A 1 168 ? -22.928 1.066 31.771 1.00 83.62 168 PRO A C 1
ATOM 1364 O O . PRO A 1 168 ? -21.712 1.020 31.575 1.00 83.62 168 PRO A O 1
ATOM 1367 N N . THR A 1 169 ? -23.486 1.999 32.545 1.00 83.69 169 THR A N 1
ATOM 1368 C CA . THR A 1 169 ? -22.749 3.040 33.274 1.00 83.69 169 THR A CA 1
ATOM 1369 C C . THR A 1 169 ? -21.939 2.484 34.444 1.00 83.69 169 THR A C 1
ATOM 1371 O O . THR A 1 169 ? -20.832 2.955 34.683 1.00 83.69 169 THR A O 1
ATOM 1374 N N . SER A 1 170 ? -22.421 1.432 35.117 1.00 86.31 170 SER A N 1
ATOM 1375 C CA . SER A 1 170 ? -21.739 0.829 36.276 1.00 86.31 170 SER A CA 1
ATOM 1376 C C . SER A 1 170 ? -20.462 0.066 35.919 1.00 86.31 170 SER A C 1
ATOM 1378 O O . SER A 1 170 ? -19.599 -0.123 36.769 1.00 86.31 170 SER A O 1
ATOM 1380 N N . LEU A 1 171 ? -20.304 -0.338 34.654 1.00 87.69 171 LEU A N 1
ATOM 1381 C CA . LEU A 1 171 ? -19.130 -1.071 34.164 1.00 87.69 171 LEU A CA 1
ATOM 1382 C C . LEU A 1 171 ? -17.989 -0.144 33.695 1.00 87.69 171 LEU A C 1
ATOM 1384 O O . LEU A 1 171 ? -17.088 -0.575 32.957 1.00 87.69 171 LEU A O 1
ATOM 1388 N N . ARG A 1 172 ? -18.041 1.142 34.066 1.00 84.44 172 ARG A N 1
ATOM 1389 C CA . ARG A 1 172 ? -17.032 2.162 33.751 1.00 84.44 172 ARG A CA 1
ATOM 1390 C C . ARG A 1 172 ? -16.362 2.648 35.044 1.00 84.44 172 ARG A C 1
ATOM 1392 O O . ARG A 1 172 ? -16.915 3.516 35.716 1.00 84.44 172 ARG A O 1
ATOM 1399 N N . PRO A 1 173 ? -15.185 2.113 35.406 1.00 77.62 173 PRO A N 1
ATOM 1400 C CA . PRO A 1 173 ? -14.452 2.604 36.568 1.00 77.62 173 PRO A CA 1
ATOM 1401 C C . PRO A 1 173 ? -13.940 4.031 36.325 1.00 77.62 173 PRO A C 1
ATOM 1403 O O . PRO A 1 173 ? -13.524 4.369 35.218 1.00 77.62 173 PRO A O 1
ATOM 1406 N N . GLY A 1 174 ? -13.956 4.865 37.362 1.00 71.19 174 GLY A N 1
ATOM 1407 C CA . GLY A 1 174 ? -13.379 6.214 37.348 1.00 71.19 174 GLY A CA 1
ATOM 1408 C C . GLY A 1 174 ? -14.251 7.327 36.754 1.00 71.19 174 GLY A C 1
ATOM 1409 O O . GLY A 1 174 ? -13.807 8.472 36.726 1.00 71.19 174 GLY A O 1
ATOM 1410 N N . TYR A 1 175 ? -15.480 7.048 36.306 1.00 69.62 175 TYR A N 1
ATOM 1411 C CA . TYR A 1 175 ? -16.430 8.115 35.962 1.00 69.62 175 TYR A CA 1
ATOM 1412 C C . TYR A 1 175 ? -16.980 8.770 37.245 1.00 69.62 175 TYR A C 1
ATOM 1414 O O . TYR A 1 175 ? -16.963 8.154 38.308 1.00 69.62 175 TYR A O 1
ATOM 1422 N N . ARG A 1 176 ? -17.457 10.014 37.203 1.00 70.25 176 ARG A N 1
ATOM 1423 C CA . ARG A 1 176 ? -18.329 10.521 38.278 1.00 70.25 176 ARG A CA 1
ATOM 1424 C C . ARG A 1 176 ? -19.762 10.262 37.863 1.00 70.25 176 ARG A C 1
ATOM 1426 O O . ARG A 1 176 ? -20.125 10.548 36.722 1.00 70.25 176 ARG A O 1
ATOM 1433 N N . GLU A 1 177 ? -20.552 9.696 38.762 1.00 69.31 177 GLU A N 1
ATOM 1434 C CA . GLU A 1 177 ? -21.992 9.623 38.542 1.00 69.31 177 GLU A CA 1
ATOM 1435 C C . GLU A 1 177 ? -22.589 11.042 38.529 1.00 69.31 177 GLU A C 1
ATOM 1437 O O . GLU A 1 177 ? -21.940 12.014 38.931 1.00 69.31 177 GLU A O 1
ATOM 1442 N N . ALA A 1 178 ? -23.806 11.189 37.999 1.00 73.75 178 ALA A N 1
ATOM 1443 C CA . ALA A 1 178 ? -24.460 12.495 37.862 1.00 73.75 178 ALA A CA 1
ATOM 1444 C C . ALA A 1 178 ? -24.692 13.194 39.217 1.00 73.75 178 ALA A C 1
ATOM 1446 O O . ALA A 1 178 ? -24.833 14.412 39.271 1.00 73.75 178 ALA A O 1
ATOM 1447 N N . ASP A 1 179 ? -24.693 12.427 40.306 1.00 77.69 179 ASP A N 1
ATOM 1448 C CA . ASP A 1 179 ? -24.782 12.887 41.692 1.00 77.69 179 ASP A CA 1
ATOM 1449 C C . ASP A 1 179 ? -23.421 13.306 42.293 1.00 77.69 179 ASP A C 1
ATOM 1451 O O . ASP A 1 179 ? -23.340 13.718 43.451 1.00 77.69 179 ASP A O 1
ATOM 1455 N N . GLY A 1 180 ? -22.338 13.210 41.515 1.00 76.81 180 GLY A N 1
ATOM 1456 C CA . GLY A 1 180 ? -20.984 13.567 41.921 1.00 76.81 180 GLY A CA 1
ATOM 1457 C C . GLY A 1 180 ? -20.264 12.514 42.766 1.00 76.81 180 GLY A C 1
ATOM 1458 O O . GLY A 1 180 ? -19.106 12.763 43.132 1.00 76.81 180 GLY A O 1
ATOM 1459 N N . GLN A 1 181 ? -20.886 11.361 43.046 1.00 73.38 181 GLN A N 1
ATOM 1460 C CA . GLN A 1 181 ? -20.251 10.282 43.797 1.00 73.38 181 GLN A CA 1
ATOM 1461 C C . GLN A 1 181 ? -19.107 9.651 42.982 1.00 73.38 181 GLN A C 1
ATOM 1463 O O . GLN A 1 181 ? -19.212 9.481 41.758 1.00 73.38 181 GLN A O 1
ATOM 1468 N N . PRO A 1 182 ? -17.975 9.327 43.632 1.00 65.75 182 PRO A N 1
ATOM 1469 C CA . PRO A 1 182 ? -16.890 8.615 42.980 1.00 65.75 182 PRO A CA 1
ATOM 1470 C C . PRO A 1 182 ? -17.375 7.217 42.595 1.00 65.75 182 PRO A C 1
ATOM 1472 O O . PRO A 1 182 ? -17.887 6.475 43.434 1.00 65.75 182 PRO A O 1
ATOM 1475 N N . THR A 1 183 ? -17.202 6.839 41.328 1.00 75.12 183 THR A N 1
ATOM 1476 C CA . THR A 1 183 ? -17.474 5.458 40.918 1.00 75.12 183 THR A CA 1
ATOM 1477 C C . THR A 1 183 ? -16.602 4.472 41.685 1.00 75.12 183 THR A C 1
ATOM 1479 O O . THR A 1 183 ? -15.520 4.791 42.189 1.00 75.12 183 THR A O 1
ATOM 1482 N N . LYS A 1 184 ? -17.095 3.234 41.741 1.00 85.00 184 LYS A N 1
ATOM 1483 C CA . LYS A 1 184 ? -16.401 2.083 42.318 1.00 85.00 184 LYS A CA 1
ATOM 1484 C C . LYS A 1 184 ? -14.972 2.006 41.782 1.00 85.00 184 LYS A C 1
ATOM 1486 O O . LYS A 1 184 ? -14.737 2.133 40.576 1.00 85.00 184 LYS A O 1
ATOM 1491 N N . SER A 1 185 ? -14.019 1.756 42.677 1.00 90.06 185 SER A N 1
ATOM 1492 C CA . SER A 1 185 ? -12.647 1.471 42.263 1.00 90.06 185 SER A CA 1
ATOM 1493 C C . SER A 1 185 ? -12.620 0.220 41.382 1.00 90.06 185 SER A C 1
ATOM 1495 O O . SER A 1 185 ? -13.488 -0.650 41.492 1.00 90.06 185 SER A O 1
ATOM 1497 N N . LEU A 1 186 ? -11.606 0.092 40.521 1.00 89.56 186 LEU A N 1
ATOM 1498 C CA . LEU A 1 186 ? -11.468 -1.073 39.640 1.00 89.56 186 LEU A CA 1
ATOM 1499 C C . LEU A 1 186 ? -11.563 -2.397 40.421 1.00 89.56 186 LEU A C 1
ATOM 1501 O O . LEU A 1 186 ? -12.264 -3.312 40.001 1.00 89.56 186 LEU A O 1
ATOM 1505 N N . GLY A 1 187 ? -10.923 -2.478 41.592 1.00 92.62 187 GLY A N 1
ATOM 1506 C CA . GLY A 1 187 ? -10.982 -3.665 42.449 1.00 92.62 187 GLY A CA 1
ATOM 1507 C C . GLY A 1 187 ? -12.379 -3.949 43.014 1.00 92.62 187 GLY A C 1
ATOM 1508 O O . GLY A 1 187 ? -12.789 -5.108 43.072 1.00 92.62 187 GLY A O 1
ATOM 1509 N N . GLN A 1 188 ? -13.136 -2.912 43.387 1.00 93.12 188 GLN A N 1
ATOM 1510 C CA . GLN A 1 188 ? -14.525 -3.066 43.838 1.00 93.12 188 GLN A CA 1
ATOM 1511 C C . GLN A 1 188 ? -15.423 -3.570 42.706 1.00 93.12 188 GLN A C 1
ATOM 1513 O O . GLN A 1 188 ? -16.206 -4.493 42.921 1.00 93.12 188 GLN A O 1
ATOM 1518 N N . LEU A 1 189 ? -15.264 -3.013 41.502 1.00 93.12 189 LEU A N 1
ATOM 1519 C CA . LEU A 1 189 ? -16.017 -3.429 40.322 1.00 93.12 189 LEU A CA 1
ATOM 1520 C C . LEU A 1 189 ? -15.721 -4.888 39.947 1.00 93.12 189 LEU A C 1
ATOM 1522 O O . LEU A 1 189 ? -16.647 -5.666 39.737 1.00 93.12 189 LEU A O 1
ATOM 1526 N N . VAL A 1 190 ? -14.444 -5.285 39.920 1.00 94.50 190 VAL A N 1
ATOM 1527 C CA . VAL A 1 190 ? -14.044 -6.676 39.642 1.00 94.50 190 VAL A CA 1
ATOM 1528 C C . VAL A 1 190 ? -14.660 -7.632 40.666 1.00 94.50 190 VAL A C 1
ATOM 1530 O O . VAL A 1 190 ? -15.233 -8.649 40.278 1.00 94.50 190 VAL A O 1
ATOM 1533 N N . LYS A 1 191 ? -14.615 -7.289 41.961 1.00 96.19 191 LYS A N 1
ATOM 1534 C CA . LYS A 1 191 ? -15.209 -8.108 43.027 1.00 96.19 191 LYS A CA 1
ATOM 1535 C C . LYS A 1 191 ? -16.725 -8.244 42.872 1.00 96.19 191 LYS A C 1
ATOM 1537 O O . LYS A 1 191 ? -17.260 -9.332 43.055 1.00 96.19 191 LYS A O 1
ATOM 1542 N N . GLU A 1 192 ? -17.419 -7.166 42.525 1.00 95.38 192 GLU A N 1
ATOM 1543 C CA . GLU A 1 192 ? -18.868 -7.183 42.315 1.00 95.38 192 GLU A CA 1
ATOM 1544 C C . GLU A 1 192 ? -19.270 -8.029 41.107 1.00 95.38 192 GLU A C 1
ATOM 1546 O O . GLU A 1 192 ? -20.185 -8.847 41.205 1.00 95.38 192 GLU A O 1
ATOM 1551 N N . VAL A 1 193 ? -18.560 -7.879 39.986 1.00 94.75 193 VAL A N 1
ATOM 1552 C CA . VAL A 1 193 ? -18.778 -8.714 38.800 1.00 94.75 193 VAL A CA 1
ATOM 1553 C C . VAL A 1 193 ? -18.542 -10.176 39.150 1.00 94.75 193 VAL A C 1
ATOM 1555 O O . VAL A 1 193 ? -19.396 -11.013 38.867 1.00 94.75 193 VAL A O 1
ATOM 1558 N N . ARG A 1 194 ? -17.455 -10.477 39.867 1.00 96.44 194 ARG A N 1
ATOM 1559 C CA . ARG A 1 194 ? -17.110 -11.836 40.291 1.00 96.44 194 ARG A CA 1
ATOM 1560 C C . ARG A 1 194 ? -18.202 -12.506 41.123 1.00 96.44 194 ARG A C 1
ATOM 1562 O O . ARG A 1 194 ? -18.441 -13.692 40.935 1.00 96.44 194 ARG A O 1
ATOM 1569 N N . LEU A 1 195 ? -18.874 -11.759 41.998 1.00 96.94 195 LEU A N 1
ATOM 1570 C CA . LEU A 1 195 ? -19.971 -12.279 42.820 1.00 96.94 195 LEU A CA 1
ATOM 1571 C C . LEU A 1 195 ? -21.222 -12.637 42.008 1.00 96.94 195 LEU A C 1
ATOM 1573 O O . LEU A 1 195 ? -22.020 -13.448 42.473 1.00 96.94 195 LEU A O 1
ATOM 1577 N N . LYS A 1 196 ? -21.412 -12.040 40.824 1.00 96.81 196 LYS A N 1
ATOM 1578 C CA . LYS A 1 196 ? -22.561 -12.330 39.955 1.00 96.81 196 LYS A CA 1
ATOM 1579 C C . LYS A 1 196 ? -22.284 -13.383 38.884 1.00 96.81 196 LYS A C 1
ATOM 1581 O O . LYS A 1 196 ? -23.245 -13.941 38.359 1.00 96.81 196 LYS A O 1
ATOM 1586 N N . LEU A 1 197 ? -21.020 -13.638 38.538 1.00 93.69 197 LEU A N 1
ATOM 1587 C CA . LEU A 1 197 ? -20.670 -14.624 37.513 1.00 93.69 197 LEU A CA 1
ATOM 1588 C C . LEU A 1 197 ? -21.117 -16.033 37.919 1.00 93.69 197 LEU A C 1
ATOM 1590 O O . LEU A 1 197 ? -20.951 -16.447 39.066 1.00 93.69 197 LEU A O 1
ATOM 1594 N N . ASN A 1 198 ? -21.633 -16.795 36.952 1.00 96.31 198 ASN A N 1
ATOM 1595 C CA . ASN A 1 198 ? -21.810 -18.232 37.136 1.00 96.31 198 ASN A CA 1
ATOM 1596 C C . ASN A 1 198 ? -20.440 -18.944 37.147 1.00 96.31 198 ASN A C 1
ATOM 1598 O O . ASN A 1 198 ? -19.412 -18.359 36.797 1.00 96.31 198 ASN A O 1
ATOM 1602 N N . GLN A 1 199 ? -20.411 -20.212 37.564 1.00 93.88 199 GLN A N 1
ATOM 1603 C CA . GLN A 1 199 ? -19.154 -20.942 37.751 1.00 93.88 199 GLN A CA 1
ATOM 1604 C C . GLN A 1 199 ? -18.347 -21.107 36.450 1.00 93.88 199 GLN A C 1
ATOM 1606 O O . GLN A 1 199 ? -17.118 -21.049 36.494 1.00 93.88 199 GLN A O 1
ATOM 1611 N N . ASP A 1 200 ? -19.016 -21.285 35.311 1.00 88.94 200 ASP A N 1
ATOM 1612 C CA . ASP A 1 200 ? -18.361 -21.491 34.017 1.00 88.94 200 ASP A CA 1
ATOM 1613 C C . ASP A 1 200 ? -17.723 -20.196 33.504 1.00 88.94 200 ASP A C 1
ATOM 1615 O O . ASP A 1 200 ? -16.529 -20.161 33.203 1.00 88.94 200 ASP A O 1
ATOM 1619 N N . ASP A 1 201 ? -18.473 -19.095 33.505 1.00 84.81 201 ASP A N 1
ATOM 1620 C CA . ASP A 1 201 ? -17.972 -17.785 33.093 1.00 84.81 201 ASP A CA 1
ATOM 1621 C C . ASP A 1 201 ? -16.888 -17.277 34.058 1.00 84.81 201 ASP A C 1
ATOM 1623 O O . ASP A 1 201 ? -15.925 -16.645 33.628 1.00 84.81 201 ASP A O 1
ATOM 1627 N N . ALA A 1 202 ? -16.979 -17.592 35.357 1.00 88.38 202 ALA A N 1
ATOM 1628 C CA . ALA A 1 202 ? -15.934 -17.263 36.327 1.00 88.38 202 ALA A CA 1
ATOM 1629 C C . ALA A 1 202 ? -14.601 -17.977 36.029 1.00 88.38 202 ALA A C 1
ATOM 1631 O O . ALA A 1 202 ? -13.536 -17.412 36.291 1.00 88.38 202 ALA A O 1
ATOM 1632 N N . ARG A 1 203 ? -14.629 -19.187 35.456 1.00 84.31 203 ARG A N 1
ATOM 1633 C CA . ARG A 1 203 ? -13.408 -19.873 34.999 1.00 84.31 203 ARG A CA 1
ATOM 1634 C C . ARG A 1 203 ? -12.812 -19.207 33.759 1.00 84.31 203 ARG A C 1
ATOM 1636 O O . ARG A 1 203 ? -11.593 -19.128 33.652 1.00 84.31 203 ARG A O 1
ATOM 1643 N N . LEU A 1 204 ? -13.658 -18.720 32.849 1.00 79.62 204 LEU A N 1
ATOM 1644 C CA . LEU A 1 204 ? -13.235 -18.057 31.610 1.00 79.62 204 LEU A CA 1
ATOM 1645 C C . LEU A 1 204 ? -12.761 -16.613 31.824 1.00 79.62 204 LEU A C 1
ATOM 1647 O O . LEU A 1 204 ? -11.944 -16.113 31.054 1.00 79.62 204 LEU A O 1
ATOM 1651 N N . LEU A 1 205 ? -13.261 -15.946 32.866 1.00 87.19 205 LEU A N 1
ATOM 1652 C CA . LEU A 1 205 ? -12.957 -14.555 33.195 1.00 87.19 205 LEU A CA 1
ATOM 1653 C C . LEU A 1 205 ? -12.203 -14.465 34.531 1.00 87.19 205 LEU A C 1
ATOM 1655 O O . LEU A 1 205 ? -12.804 -14.128 35.556 1.00 87.19 205 LEU A O 1
ATOM 1659 N N . PRO A 1 206 ? -10.888 -14.764 34.560 1.00 89.31 206 PRO A N 1
ATOM 1660 C CA . PRO A 1 206 ? -10.065 -14.499 35.734 1.00 89.31 206 PRO A CA 1
ATOM 1661 C C . PRO A 1 206 ? -10.018 -12.996 36.050 1.00 89.31 206 PRO A C 1
ATOM 1663 O O . PRO A 1 206 ? -10.358 -12.154 35.214 1.00 89.31 206 PRO A O 1
ATOM 1666 N N . ASP A 1 207 ? -9.563 -12.645 37.253 1.00 88.69 207 ASP A N 1
ATOM 1667 C CA . ASP A 1 207 ? -9.531 -11.254 37.721 1.00 88.69 207 ASP A CA 1
ATOM 1668 C C . ASP A 1 207 ? -8.710 -10.361 36.776 1.00 88.69 207 ASP A C 1
ATOM 1670 O O . ASP A 1 207 ? -9.073 -9.214 36.538 1.00 88.69 207 ASP A O 1
ATOM 1674 N N . GLU A 1 208 ? -7.648 -10.891 36.172 1.00 83.00 208 GLU A N 1
ATOM 1675 C CA . GLU A 1 208 ? -6.814 -10.220 35.170 1.00 83.00 208 GLU A CA 1
ATOM 1676 C C . GLU A 1 208 ? -7.600 -9.898 33.895 1.00 83.00 208 GLU A C 1
ATOM 1678 O O . GLU A 1 208 ? -7.484 -8.793 33.366 1.00 83.00 208 GLU A O 1
ATOM 1683 N N . ALA A 1 209 ? -8.454 -10.813 33.428 1.00 84.50 209 ALA A N 1
ATOM 1684 C CA . ALA A 1 209 ? -9.319 -10.569 32.278 1.00 84.50 209 ALA A CA 1
ATOM 1685 C C . ALA A 1 209 ? -10.377 -9.506 32.597 1.00 84.50 209 ALA A C 1
ATOM 1687 O O . ALA A 1 209 ? -10.591 -8.591 31.803 1.00 84.50 209 ALA A O 1
ATOM 1688 N N . LEU A 1 210 ? -10.983 -9.567 33.787 1.00 87.75 210 LEU A N 1
ATOM 1689 C CA . LEU A 1 210 ? -11.929 -8.548 34.246 1.00 87.75 210 LEU A CA 1
ATOM 1690 C C . LEU A 1 210 ? -11.254 -7.174 34.373 1.00 87.75 210 LEU A C 1
ATOM 1692 O O . LEU A 1 210 ? -11.809 -6.176 33.912 1.00 87.75 210 LEU A O 1
ATOM 1696 N N . LYS A 1 211 ? -10.030 -7.113 34.913 1.00 88.75 211 LYS A N 1
ATOM 1697 C CA . LYS A 1 211 ? -9.220 -5.886 34.930 1.00 88.75 211 LYS A CA 1
ATOM 1698 C C . LYS A 1 211 ? -9.008 -5.365 33.509 1.00 88.75 211 LYS A C 1
ATOM 1700 O O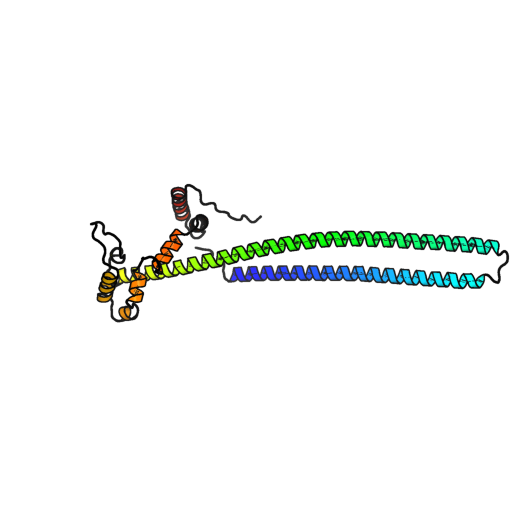 . LYS A 1 211 ? -9.288 -4.201 33.279 1.00 88.75 211 LYS A O 1
ATOM 1705 N N . MET A 1 212 ? -8.621 -6.196 32.538 1.00 80.06 212 MET A N 1
ATOM 1706 C CA . MET A 1 212 ? -8.455 -5.748 31.143 1.00 80.06 212 MET A CA 1
ATOM 1707 C C . MET A 1 212 ? -9.747 -5.206 30.514 1.00 80.06 212 MET A C 1
ATOM 1709 O O . MET A 1 212 ? -9.700 -4.237 29.759 1.00 80.06 212 MET A O 1
ATOM 1713 N N . ILE A 1 213 ? -10.898 -5.817 30.809 1.00 85.88 213 ILE A N 1
ATOM 1714 C CA . ILE A 1 213 ? -12.200 -5.359 30.303 1.00 85.88 213 ILE A CA 1
ATOM 1715 C C . ILE A 1 213 ? -12.531 -3.972 30.866 1.00 85.88 213 ILE A C 1
ATOM 1717 O O . ILE A 1 213 ? -13.003 -3.093 30.132 1.00 85.88 213 ILE A O 1
ATOM 1721 N N . PHE A 1 214 ? -12.300 -3.762 32.164 1.00 88.62 214 PHE A N 1
ATOM 1722 C CA . PHE A 1 214 ? -12.756 -2.569 32.872 1.00 88.62 214 PHE A CA 1
ATOM 1723 C C . PHE A 1 214 ? -11.763 -1.418 32.889 1.00 88.62 214 PHE A C 1
ATOM 1725 O O . PHE A 1 214 ? -12.181 -0.272 32.708 1.00 88.62 214 PHE A O 1
ATOM 1732 N N . ASP A 1 215 ? -10.484 -1.712 33.069 1.00 83.25 215 ASP A N 1
ATOM 1733 C CA . ASP A 1 215 ? -9.436 -0.723 33.247 1.00 83.25 215 ASP A CA 1
ATOM 1734 C C . ASP A 1 215 ? -9.273 0.140 31.992 1.00 83.25 215 ASP A C 1
ATOM 1736 O O . ASP A 1 215 ? -9.229 -0.352 30.867 1.00 83.25 215 ASP A O 1
ATOM 1740 N N . SER A 1 216 ? -9.239 1.451 32.197 1.00 76.38 216 SER A N 1
ATOM 1741 C CA . SER A 1 216 ? -9.006 2.464 31.168 1.00 76.38 216 SER A CA 1
ATOM 1742 C C . SER A 1 21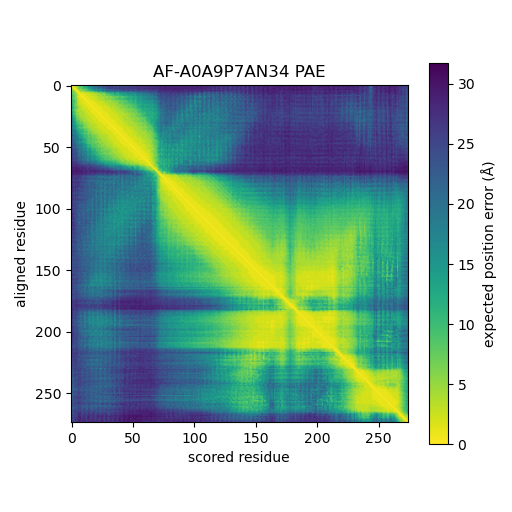6 ? -7.816 3.361 31.507 1.00 76.38 216 SER A C 1
ATOM 1744 O O . SER A 1 216 ? -7.635 4.399 30.871 1.00 76.38 216 SER A O 1
ATOM 1746 N N . THR A 1 217 ? -7.019 2.998 32.515 1.00 76.00 217 THR A N 1
ATOM 1747 C CA . THR A 1 217 ? -5.811 3.732 32.898 1.00 76.00 217 THR A CA 1
ATOM 1748 C C . THR A 1 217 ? -4.728 3.611 31.821 1.00 76.00 217 THR A C 1
ATOM 1750 O O . THR A 1 217 ? -4.714 2.678 31.008 1.00 76.00 217 THR A O 1
ATOM 1753 N N . GLY A 1 218 ? -3.828 4.598 31.762 1.00 68.94 218 GLY A N 1
ATOM 1754 C CA . GLY A 1 218 ? -2.734 4.621 30.789 1.00 68.94 218 GLY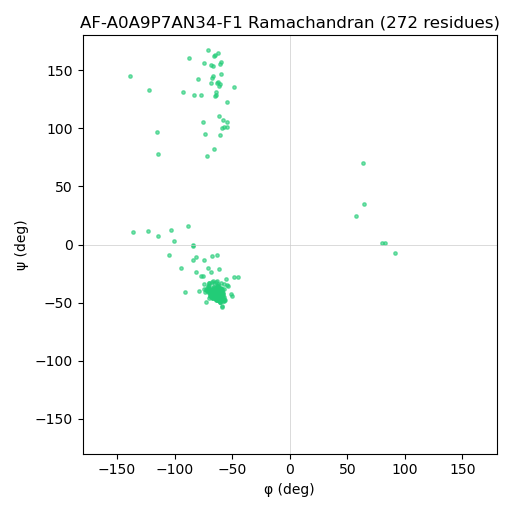 A CA 1
ATOM 1755 C C . GLY A 1 218 ? -1.803 3.414 30.950 1.00 68.94 218 GLY A C 1
ATOM 1756 O O . GLY A 1 218 ? -1.472 3.043 32.069 1.00 68.94 218 GLY A O 1
ATOM 1757 N N . GLY A 1 219 ? -1.380 2.805 29.836 1.00 70.56 219 GLY A N 1
ATOM 1758 C CA . GLY A 1 219 ? -0.552 1.591 29.834 1.00 70.56 219 GLY A CA 1
ATOM 1759 C C . GLY A 1 219 ? -1.342 0.277 29.783 1.00 70.56 219 GLY A C 1
ATOM 1760 O O . GLY A 1 219 ? -0.752 -0.782 29.588 1.00 70.56 219 GLY A O 1
ATOM 1761 N N . THR A 1 220 ? -2.672 0.322 29.892 1.00 73.94 220 THR A N 1
ATOM 1762 C CA . THR A 1 220 ? -3.538 -0.838 29.620 1.00 73.94 220 THR A CA 1
ATOM 1763 C C . THR A 1 220 ? -3.907 -0.924 28.147 1.00 73.94 220 THR A C 1
ATOM 1765 O O . THR A 1 220 ? -3.869 0.081 27.442 1.00 73.94 220 THR A O 1
ATOM 1768 N N . VAL A 1 221 ? -4.344 -2.101 27.676 1.00 70.31 221 VAL A N 1
ATOM 1769 C CA . VAL A 1 221 ? -4.825 -2.276 26.290 1.00 70.31 221 VAL A CA 1
ATOM 1770 C C . VAL A 1 221 ? -5.860 -1.208 25.942 1.00 70.31 221 VAL A C 1
ATOM 1772 O O . VAL A 1 221 ? -5.767 -0.583 24.896 1.00 70.31 221 VAL A O 1
ATOM 1775 N N . ARG A 1 222 ? -6.806 -0.934 26.842 1.00 71.19 222 ARG A N 1
ATOM 1776 C CA . ARG A 1 222 ? -7.862 0.056 26.625 1.00 71.19 222 ARG A CA 1
ATOM 1777 C C . ARG A 1 222 ? -7.356 1.500 26.672 1.00 71.19 222 ARG A C 1
ATOM 1779 O O . ARG A 1 222 ? -7.788 2.313 25.859 1.00 71.19 222 ARG A O 1
ATOM 1786 N N . GLY A 1 223 ? -6.440 1.815 27.588 1.00 72.69 223 GLY A N 1
ATOM 1787 C CA . GLY A 1 223 ? -5.784 3.122 27.649 1.00 72.69 223 GLY A CA 1
ATOM 1788 C C . GLY A 1 223 ? -4.945 3.406 26.400 1.00 72.69 223 GLY A C 1
ATOM 1789 O O . GLY A 1 223 ? -5.026 4.496 25.839 1.00 72.69 223 GLY A O 1
ATOM 1790 N N . GLU A 1 224 ? -4.198 2.413 25.913 1.00 71.12 224 GLU A N 1
ATOM 1791 C CA . GLU A 1 224 ? -3.449 2.505 24.658 1.00 71.12 224 GLU A CA 1
ATOM 1792 C C . GLU A 1 224 ? -4.378 2.620 23.445 1.00 71.12 224 GLU A C 1
ATOM 1794 O O . GLU A 1 224 ? -4.084 3.413 22.555 1.00 71.12 224 GLU A O 1
ATOM 1799 N N . VAL A 1 225 ? -5.538 1.945 23.432 1.00 70.00 225 VAL A N 1
ATOM 1800 C CA . VAL A 1 225 ? -6.552 2.170 22.386 1.00 70.00 225 VAL A CA 1
ATOM 1801 C C . VAL A 1 225 ? -7.035 3.611 22.389 1.00 70.00 225 VAL A C 1
ATOM 1803 O O . VAL A 1 225 ? -7.067 4.226 21.331 1.00 70.00 225 VAL A O 1
ATOM 1806 N N . ASN A 1 226 ? -7.408 4.162 23.547 1.00 71.31 226 ASN A N 1
ATOM 1807 C CA . ASN A 1 226 ? -7.872 5.547 23.610 1.00 71.31 226 ASN A CA 1
ATOM 1808 C C . ASN A 1 226 ? -6.782 6.503 23.113 1.00 71.31 226 ASN A C 1
ATOM 1810 O O . ASN A 1 226 ? -7.072 7.415 22.349 1.00 71.31 226 ASN A O 1
ATOM 1814 N N . LYS A 1 227 ? -5.513 6.257 23.460 1.00 75.12 227 LYS A N 1
ATOM 1815 C CA . LYS A 1 227 ? -4.391 7.029 22.909 1.00 75.12 227 LYS A CA 1
ATOM 1816 C C . LYS A 1 227 ? -4.237 6.862 21.401 1.00 75.12 227 LYS A C 1
ATOM 1818 O O . LYS A 1 227 ? -3.803 7.803 20.760 1.00 75.12 227 LYS A O 1
ATOM 1823 N N . VAL A 1 228 ? -4.496 5.683 20.838 1.00 72.88 228 VAL A N 1
ATOM 1824 C CA . VAL A 1 228 ? -4.453 5.464 19.383 1.00 72.88 228 VAL A CA 1
ATOM 1825 C C . VAL A 1 228 ? -5.613 6.191 18.702 1.00 72.88 228 VAL A C 1
ATOM 1827 O O . VAL A 1 228 ? -5.378 6.911 17.744 1.00 72.88 228 VAL A O 1
ATOM 1830 N N . ALA A 1 229 ? -6.826 6.114 19.254 1.00 65.75 229 ALA A N 1
ATOM 1831 C CA . ALA A 1 229 ? -7.984 6.856 18.758 1.00 65.75 229 ALA A CA 1
ATOM 1832 C C . ALA A 1 229 ? -7.769 8.381 18.812 1.00 65.75 229 ALA A C 1
ATOM 1834 O O . ALA A 1 229 ? -8.155 9.088 17.892 1.00 65.75 229 ALA A O 1
ATOM 1835 N N . HIS A 1 230 ? -7.102 8.886 19.856 1.00 67.62 230 HIS A N 1
ATOM 1836 C CA . HIS A 1 230 ? -6.743 10.304 19.980 1.00 67.62 230 HIS A CA 1
ATOM 1837 C C . HIS A 1 230 ? -5.479 10.709 19.202 1.00 67.62 230 HIS A C 1
ATOM 1839 O O . HIS A 1 230 ? -5.193 11.898 19.111 1.00 67.62 230 HIS A O 1
ATOM 1845 N N . ARG A 1 231 ? -4.710 9.750 18.672 1.00 70.81 231 ARG A N 1
ATOM 1846 C CA . ARG A 1 231 ? -3.537 9.991 17.813 1.00 70.81 231 ARG A CA 1
ATOM 1847 C C . ARG A 1 231 ? -3.843 9.810 16.328 1.00 70.81 231 ARG A C 1
ATOM 1849 O O . ARG A 1 231 ? -2.915 9.921 15.534 1.00 70.81 231 ARG A O 1
ATOM 1856 N N . ALA A 1 232 ? -5.096 9.528 15.967 1.00 67.38 232 ALA A N 1
ATOM 1857 C CA . ALA A 1 232 ? -5.517 9.530 14.574 1.00 67.38 232 ALA A CA 1
ATOM 1858 C C . ALA A 1 232 ? -5.158 10.890 13.966 1.00 67.38 232 ALA A C 1
ATOM 1860 O O . ALA A 1 232 ? -5.537 11.934 14.507 1.00 67.38 232 ALA A O 1
ATOM 1861 N N . SER A 1 233 ? -4.364 10.872 12.898 1.00 72.44 233 SER A N 1
ATOM 1862 C CA . SER A 1 233 ? -4.032 12.097 12.183 1.00 72.44 233 SER A CA 1
ATOM 1863 C C . SER A 1 233 ? -5.294 12.672 11.533 1.00 72.44 233 SER A C 1
ATOM 1865 O O . SER A 1 233 ? -6.297 11.975 11.356 1.00 72.44 233 SER A O 1
ATOM 1867 N N . ALA A 1 234 ? -5.253 13.950 11.156 1.00 69.00 234 ALA A N 1
ATOM 1868 C CA . ALA A 1 234 ? -6.325 14.561 10.371 1.00 69.00 234 ALA A CA 1
ATOM 1869 C C . ALA A 1 234 ? -6.606 13.761 9.081 1.00 69.00 234 ALA A C 1
ATOM 1871 O O . ALA A 1 234 ? -7.757 13.590 8.693 1.00 69.00 234 ALA A O 1
ATOM 1872 N N . GLU A 1 235 ? -5.562 13.188 8.476 1.00 68.50 235 GLU A N 1
ATOM 1873 C CA . GLU A 1 235 ? -5.654 12.339 7.284 1.00 68.50 235 GLU A CA 1
ATOM 1874 C C . GLU A 1 235 ? -6.358 11.003 7.576 1.00 68.50 235 GLU A C 1
ATOM 1876 O O . GLU A 1 235 ? -7.246 10.603 6.823 1.00 68.50 235 GLU A O 1
ATOM 1881 N N . ASP A 1 236 ? -6.046 10.348 8.699 1.00 67.69 236 ASP A N 1
ATOM 1882 C CA . ASP A 1 236 ? -6.711 9.099 9.107 1.00 67.69 236 ASP A CA 1
ATOM 1883 C C . ASP A 1 236 ? -8.197 9.319 9.413 1.00 67.69 236 ASP A C 1
ATOM 1885 O O . ASP A 1 236 ? -9.048 8.491 9.076 1.00 67.69 236 ASP A O 1
ATOM 1889 N N . LEU A 1 237 ? -8.517 10.455 10.040 1.00 71.94 237 LEU A N 1
ATOM 1890 C CA . LEU A 1 237 ? -9.892 10.864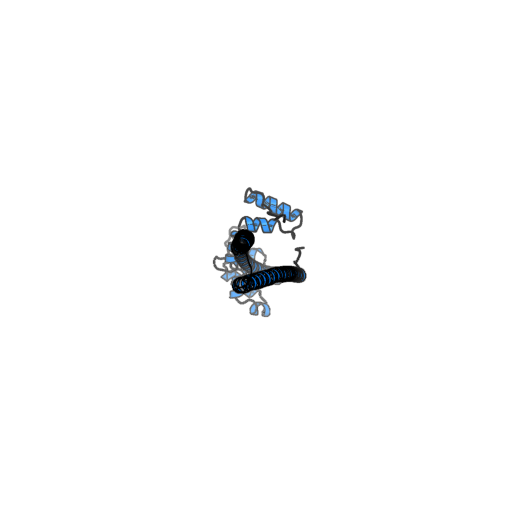 10.312 1.00 71.94 237 LEU A CA 1
ATOM 1891 C C . LEU A 1 237 ? -10.632 11.183 9.006 1.00 71.94 237 LEU A C 1
ATOM 1893 O O . LEU A 1 237 ? -11.743 10.692 8.808 1.00 71.94 237 LEU A O 1
ATOM 1897 N N . ALA A 1 238 ? -10.012 11.924 8.085 1.00 72.00 238 ALA A N 1
ATOM 1898 C CA . ALA A 1 238 ? -10.589 12.223 6.777 1.00 72.00 238 ALA A CA 1
ATOM 1899 C C . ALA A 1 238 ? -10.881 10.945 5.967 1.00 72.00 238 ALA A C 1
ATOM 1901 O O . ALA A 1 238 ? -11.960 10.829 5.380 1.00 72.00 238 ALA A O 1
ATOM 1902 N N . LEU A 1 239 ? -9.979 9.955 5.985 1.00 71.44 239 LEU A N 1
ATOM 1903 C CA . LEU A 1 239 ? -10.189 8.643 5.355 1.00 71.44 239 LEU A CA 1
ATOM 1904 C C . LEU A 1 239 ? -11.365 7.880 5.976 1.00 71.44 239 LEU A C 1
ATOM 1906 O O . LEU A 1 239 ? -12.206 7.349 5.254 1.00 71.44 239 LEU A O 1
ATOM 1910 N N . ALA A 1 240 ? -11.464 7.852 7.307 1.00 68.81 240 ALA A N 1
ATOM 1911 C CA . ALA A 1 240 ? -12.552 7.162 8.001 1.00 68.81 240 ALA A CA 1
ATOM 1912 C C . ALA A 1 240 ? -13.933 7.782 7.715 1.00 68.81 240 ALA A C 1
ATOM 1914 O O . ALA A 1 240 ? -14.939 7.077 7.686 1.00 68.81 240 ALA A O 1
ATOM 1915 N N . ILE A 1 241 ? -13.986 9.097 7.499 1.00 72.44 241 ILE A N 1
ATOM 1916 C CA . ILE A 1 241 ? -15.225 9.856 7.259 1.00 72.44 241 ILE A CA 1
ATOM 1917 C C . ILE A 1 241 ? -15.691 9.758 5.801 1.00 72.44 241 ILE A C 1
ATOM 1919 O O . ILE A 1 241 ? -16.877 9.910 5.511 1.00 72.44 241 ILE A O 1
ATOM 1923 N N . THR A 1 242 ? -14.767 9.471 4.886 1.00 71.56 242 THR A N 1
ATOM 1924 C CA . THR A 1 242 ? -15.020 9.370 3.441 1.00 71.56 242 THR A CA 1
ATOM 1925 C C . THR A 1 242 ? -15.099 7.924 2.940 1.00 71.56 242 THR A C 1
ATOM 1927 O O . THR A 1 242 ? -15.093 7.690 1.733 1.00 71.56 242 THR A O 1
ATOM 1930 N N . GLY A 1 243 ? -15.191 6.952 3.854 1.00 72.44 243 GLY A N 1
ATOM 1931 C CA . GLY A 1 243 ? -15.288 5.532 3.528 1.00 72.44 243 GLY A CA 1
ATOM 1932 C C . GLY A 1 243 ? -16.538 5.177 2.716 1.00 72.44 243 GLY A C 1
ATOM 1933 O O . GLY A 1 243 ? -17.652 5.601 3.031 1.00 72.44 243 GLY A O 1
ATOM 1934 N N . ASP A 1 244 ? -16.359 4.341 1.689 1.00 75.62 244 ASP A N 1
ATOM 1935 C CA . ASP A 1 244 ? -17.430 3.894 0.782 1.00 75.62 244 ASP A CA 1
ATOM 1936 C C . ASP A 1 244 ? -18.483 2.994 1.469 1.00 75.62 244 ASP A C 1
ATOM 1938 O O . ASP A 1 244 ? -19.515 2.643 0.891 1.00 75.62 244 ASP A O 1
ATOM 1942 N N . ASP A 1 245 ? -18.227 2.560 2.702 1.00 69.19 245 ASP A N 1
ATOM 1943 C CA . ASP A 1 245 ? -19.131 1.736 3.493 1.00 69.19 245 ASP A CA 1
ATOM 1944 C C . ASP A 1 245 ? -20.205 2.533 4.244 1.00 69.19 245 ASP A C 1
ATOM 1946 O O . ASP A 1 245 ? -21.194 1.929 4.681 1.00 69.19 245 ASP A O 1
ATOM 1950 N N . LEU A 1 246 ? -20.058 3.857 4.331 1.00 66.19 246 LEU A N 1
ATOM 1951 C CA . LEU A 1 246 ? -21.002 4.765 4.972 1.00 66.19 246 LEU A CA 1
ATOM 1952 C C . LEU A 1 246 ? -22.201 5.071 4.065 1.00 66.19 246 LEU A C 1
ATOM 1954 O O . LEU A 1 246 ? -22.086 5.260 2.855 1.00 66.19 246 LEU A O 1
ATOM 1958 N N . THR A 1 247 ? -23.393 5.182 4.657 1.00 80.81 247 THR A N 1
ATOM 1959 C CA . THR A 1 247 ? -24.532 5.774 3.938 1.00 80.81 247 THR A CA 1
ATOM 1960 C C . THR A 1 247 ? -24.277 7.262 3.684 1.00 80.81 247 THR A C 1
ATOM 1962 O O . THR A 1 247 ? -23.603 7.919 4.475 1.00 80.81 247 THR A O 1
ATOM 1965 N N . ALA A 1 248 ? -24.877 7.834 2.635 1.00 79.12 248 ALA A N 1
ATOM 1966 C CA . ALA A 1 248 ? -24.716 9.259 2.315 1.00 79.12 248 ALA A CA 1
ATOM 1967 C C . ALA A 1 248 ? -25.051 10.187 3.501 1.00 79.12 248 ALA A C 1
ATOM 1969 O O . ALA A 1 248 ? -24.393 11.204 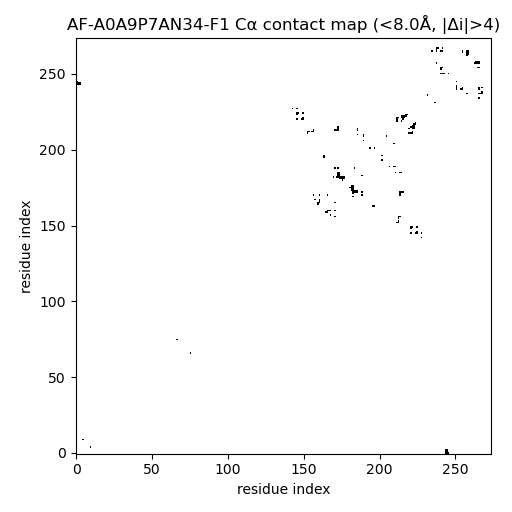3.704 1.00 79.12 248 ALA A O 1
ATOM 1970 N N . LEU A 1 249 ? -26.046 9.815 4.318 1.00 74.69 249 LEU A N 1
ATOM 1971 C CA . LEU A 1 249 ? -26.405 10.557 5.526 1.00 74.69 249 LEU A CA 1
ATOM 1972 C C . LEU A 1 249 ? -25.322 10.452 6.609 1.00 74.69 249 LEU A C 1
ATOM 1974 O O . LEU A 1 249 ? -25.007 11.454 7.244 1.00 74.69 249 LEU A O 1
ATOM 1978 N N . GLN A 1 250 ? -24.744 9.266 6.817 1.00 60.91 250 GLN A N 1
ATOM 1979 C CA . GLN A 1 250 ? -23.664 9.066 7.788 1.00 60.91 250 GLN A CA 1
ATOM 1980 C C . GLN A 1 250 ? -22.388 9.794 7.364 1.00 60.91 250 GLN A C 1
ATOM 1982 O O . GLN A 1 250 ? -21.820 10.506 8.184 1.00 60.91 250 GLN A O 1
ATOM 1987 N N . ALA A 1 251 ? -21.988 9.668 6.096 1.00 70.25 251 ALA A N 1
ATOM 1988 C CA . ALA A 1 251 ? -20.824 10.356 5.543 1.00 70.25 251 ALA A CA 1
ATOM 1989 C C . ALA A 1 251 ? -20.958 11.877 5.697 1.00 70.25 251 ALA A C 1
ATOM 1991 O O . ALA A 1 251 ? -20.073 12.517 6.256 1.00 70.25 251 ALA A O 1
ATOM 1992 N N . LYS A 1 252 ? -22.115 12.445 5.322 1.00 78.81 252 LYS A N 1
ATOM 1993 C CA . LYS A 1 252 ? -22.396 13.874 5.512 1.00 78.81 252 LYS A CA 1
ATOM 1994 C C . LYS A 1 252 ? -22.362 14.288 6.986 1.00 78.81 252 LYS A C 1
ATOM 1996 O O . LYS A 1 252 ? -21.721 15.269 7.327 1.00 78.81 252 LYS A O 1
ATOM 2001 N N . THR A 1 253 ? -23.012 13.526 7.867 1.00 69.56 253 THR A N 1
ATOM 2002 C CA . THR A 1 253 ? -23.033 13.831 9.310 1.00 69.56 253 THR A CA 1
ATOM 2003 C C . THR A 1 253 ? -21.622 13.833 9.903 1.00 69.56 253 THR A C 1
ATOM 2005 O O . THR A 1 253 ? -21.278 14.700 10.698 1.00 69.56 253 THR A O 1
ATOM 2008 N N . LEU A 1 254 ? -20.794 12.861 9.517 1.00 62.75 254 LEU A N 1
ATOM 2009 C CA . LEU A 1 254 ? -19.408 12.763 9.960 1.00 62.75 254 LEU A CA 1
ATOM 2010 C C . LEU A 1 254 ? -18.528 13.873 9.364 1.00 62.75 254 LEU A C 1
ATOM 2012 O O . LEU A 1 254 ? -17.655 14.384 10.062 1.00 62.75 254 LEU A O 1
ATOM 2016 N N . GLN A 1 255 ? -18.788 14.283 8.121 1.00 74.50 255 GLN A N 1
ATOM 2017 C CA . GLN A 1 255 ? -18.136 15.421 7.475 1.00 74.50 255 GLN A CA 1
ATOM 2018 C C . GLN A 1 255 ? -18.465 16.740 8.185 1.00 74.50 255 GLN A C 1
ATOM 2020 O O . GLN A 1 255 ? -17.543 17.485 8.503 1.00 74.50 255 GLN A O 1
ATOM 2025 N N . ASP A 1 256 ? -19.737 16.984 8.515 1.00 69.06 256 ASP A N 1
ATOM 2026 C CA . ASP A 1 256 ? -20.172 18.171 9.264 1.00 69.06 256 ASP A CA 1
ATOM 2027 C C . ASP A 1 256 ? -19.502 18.223 10.657 1.00 69.06 256 ASP A C 1
ATOM 2029 O O . ASP A 1 256 ? -19.056 19.279 11.107 1.00 69.06 256 ASP A O 1
ATOM 2033 N N . ILE A 1 257 ? -19.378 17.072 11.339 1.00 63.00 257 ILE A N 1
ATOM 2034 C CA . ILE A 1 257 ? -18.660 16.962 12.623 1.00 63.00 257 ILE A CA 1
ATOM 2035 C C . ILE A 1 257 ? -17.165 17.262 12.445 1.00 63.00 257 ILE A C 1
ATOM 2037 O O . ILE A 1 257 ? -16.586 17.970 13.268 1.00 63.00 257 ILE A O 1
ATOM 2041 N N . TYR A 1 258 ? -16.534 16.741 11.392 1.00 73.25 258 TYR A N 1
ATOM 2042 C CA . TYR A 1 258 ? -15.121 16.988 11.112 1.00 73.25 258 TYR A CA 1
ATOM 2043 C C . TYR A 1 258 ? -14.849 18.462 10.814 1.00 73.25 258 TYR A C 1
ATOM 2045 O O . TYR A 1 258 ? -13.955 19.043 11.422 1.00 73.25 258 TYR A O 1
ATOM 2053 N N . GLU A 1 259 ? -15.646 19.080 9.941 1.00 75.56 259 GLU A N 1
ATOM 2054 C CA . GLU A 1 259 ? -15.528 20.500 9.600 1.00 75.56 259 GLU A CA 1
ATOM 2055 C C . GLU A 1 259 ? -15.746 21.384 10.834 1.00 75.56 259 GLU A C 1
ATOM 2057 O O . GLU A 1 259 ? -15.012 22.348 11.049 1.00 75.56 259 GLU A O 1
ATOM 2062 N N . PHE A 1 260 ? -16.686 21.016 11.709 1.00 74.31 260 PHE A N 1
ATOM 2063 C CA . PHE A 1 260 ? -16.890 21.707 12.979 1.00 74.31 260 PHE A CA 1
ATOM 2064 C C . PHE A 1 260 ? -15.669 21.624 13.912 1.00 74.31 260 PHE A C 1
ATOM 2066 O O . PHE A 1 260 ? -15.310 22.625 14.530 1.00 74.31 260 PHE A O 1
ATOM 2073 N N . VAL A 1 261 ? -15.043 20.448 14.032 1.00 63.38 261 VAL A N 1
ATOM 2074 C CA . VAL A 1 261 ? -13.922 20.211 14.962 1.00 63.38 261 VAL A CA 1
ATOM 2075 C C . VAL A 1 261 ? -12.594 20.752 14.428 1.00 63.38 261 VAL A C 1
ATOM 2077 O O . VAL A 1 261 ? -11.802 21.286 15.203 1.00 63.38 261 VAL A O 1
ATOM 2080 N N . HIS A 1 262 ? -12.337 20.599 13.130 1.00 73.38 262 HIS A N 1
ATOM 2081 C CA . HIS A 1 262 ? -11.046 20.902 12.509 1.00 73.38 262 HIS A CA 1
ATOM 2082 C C . HIS A 1 262 ? -11.041 22.197 11.697 1.00 73.38 262 HIS A C 1
ATOM 2084 O O . HIS A 1 262 ? -9.971 22.643 11.300 1.00 73.38 262 HIS A O 1
ATOM 2090 N N . HIS A 1 263 ? -12.205 22.817 11.476 1.00 82.69 263 HIS A N 1
ATOM 2091 C CA . HIS A 1 263 ? -12.364 24.016 10.643 1.00 82.69 263 HIS A CA 1
ATOM 2092 C C . HIS A 1 263 ? -11.867 23.837 9.198 1.00 82.69 263 HIS A C 1
ATOM 2094 O O . HIS A 1 263 ? -11.527 24.808 8.524 1.00 82.69 263 HIS A O 1
ATOM 2100 N N . GLU A 1 264 ? -11.844 22.594 8.718 1.00 84.06 264 GLU A N 1
ATOM 2101 C CA . GLU A 1 264 ? -11.378 22.209 7.390 1.00 84.06 264 GLU A CA 1
ATOM 2102 C C . GLU A 1 264 ? -12.313 21.153 6.797 1.00 84.06 264 GLU A C 1
ATOM 2104 O O . GLU A 1 264 ? -12.825 20.284 7.505 1.00 84.06 264 GLU A O 1
ATOM 2109 N N . ILE A 1 265 ? -12.515 21.200 5.480 1.00 82.88 265 ILE A N 1
ATOM 2110 C CA . ILE A 1 265 ? -13.244 20.155 4.756 1.00 82.88 265 ILE A CA 1
ATOM 2111 C C . ILE A 1 265 ? -12.289 18.962 4.598 1.00 82.88 265 ILE A C 1
ATOM 2113 O O . ILE A 1 265 ? -11.177 19.163 4.103 1.00 82.88 265 ILE A O 1
ATOM 2117 N N . PRO A 1 266 ? -12.681 17.729 4.973 1.00 77.56 266 PRO A N 1
ATOM 2118 C CA . PRO A 1 266 ? -11.815 16.566 4.816 1.00 77.56 266 PRO A CA 1
ATOM 2119 C C . PRO A 1 266 ? -11.510 16.371 3.326 1.00 77.56 266 PRO A C 1
ATOM 2121 O O . PRO A 1 266 ? -12.399 16.069 2.525 1.00 77.56 266 PRO A O 1
ATOM 2124 N N . LEU A 1 267 ? -10.255 16.610 2.935 1.00 71.00 267 LEU A N 1
ATOM 2125 C CA . LEU A 1 267 ? -9.844 16.546 1.538 1.00 71.00 267 LEU A CA 1
ATOM 2126 C C . LEU A 1 267 ? -9.742 15.090 1.101 1.00 71.00 267 LEU A C 1
ATOM 2128 O O . LEU A 1 267 ? -8.782 14.382 1.401 1.00 71.00 267 LEU A O 1
ATOM 2132 N N . TYR A 1 268 ? -10.728 14.661 0.324 1.00 58.84 268 TYR A N 1
ATOM 2133 C CA . TYR A 1 268 ? -10.667 13.402 -0.390 1.00 58.84 268 TYR A CA 1
ATOM 2134 C C . TYR A 1 268 ? -9.704 13.557 -1.570 1.00 58.84 268 TYR A C 1
ATOM 2136 O O . TYR A 1 268 ? -10.088 14.013 -2.648 1.00 58.84 268 TYR A O 1
ATOM 2144 N N . LYS A 1 269 ? -8.434 13.172 -1.399 1.00 49.25 269 LYS A N 1
ATOM 2145 C CA . LYS A 1 269 ? -7.591 12.847 -2.555 1.00 49.25 269 LYS A CA 1
ATOM 2146 C C . LYS A 1 269 ? -8.093 11.524 -3.124 1.00 49.25 269 LYS A C 1
ATOM 2148 O O . LYS A 1 269 ? -7.461 10.483 -2.950 1.00 49.25 269 LYS A O 1
ATOM 2153 N N . ARG A 1 270 ? -9.218 11.559 -3.849 1.00 45.25 270 ARG A N 1
ATOM 2154 C CA . ARG A 1 270 ? -9.401 10.584 -4.921 1.00 45.25 270 ARG A CA 1
ATOM 2155 C C . ARG A 1 270 ? -8.201 10.832 -5.814 1.00 45.25 270 ARG A C 1
ATOM 2157 O O . ARG A 1 270 ? -8.061 11.904 -6.396 1.00 45.25 270 ARG A O 1
ATOM 2164 N N . SER A 1 271 ? -7.252 9.906 -5.787 1.00 44.50 271 SER A N 1
ATOM 2165 C CA . SER A 1 271 ? -6.247 9.846 -6.832 1.00 44.50 271 SER A CA 1
ATOM 2166 C C . SER A 1 271 ? -7.047 9.471 -8.065 1.00 44.50 271 SER A C 1
ATOM 2168 O O . SER A 1 271 ? -7.218 8.290 -8.348 1.00 44.50 271 SER A O 1
ATOM 2170 N N . ASP A 1 272 ? -7.672 10.465 -8.691 1.00 36.34 272 ASP A N 1
ATOM 2171 C CA . ASP A 1 272 ? -8.241 10.321 -10.011 1.00 36.34 272 ASP A CA 1
ATOM 2172 C C . ASP A 1 272 ? -7.046 9.927 -10.870 1.00 36.34 272 ASP A C 1
ATOM 2174 O O . ASP A 1 272 ? -6.150 10.728 -11.143 1.00 36.34 272 ASP A O 1
ATOM 2178 N N . CYS A 1 273 ? -6.961 8.623 -11.126 1.00 38.28 273 CYS A N 1
ATOM 2179 C CA . CYS A 1 273 ? -6.001 8.026 -12.023 1.00 38.28 273 CYS A CA 1
ATOM 2180 C C . CYS A 1 273 ? -6.205 8.689 -13.386 1.00 38.28 273 CYS A C 1
ATOM 2182 O O . CYS A 1 273 ? -7.170 8.383 -14.087 1.00 38.28 273 CYS A O 1
ATOM 2184 N N . LEU A 1 274 ? -5.320 9.633 -13.701 1.00 35.47 274 LEU A N 1
ATOM 2185 C CA . LEU A 1 274 ? -4.930 9.954 -15.067 1.00 35.47 274 LEU A CA 1
ATOM 2186 C C . LEU A 1 274 ? -3.990 8.860 -15.576 1.00 35.47 274 LEU A C 1
ATOM 2188 O O . LEU A 1 274 ? -3.128 8.418 -14.779 1.00 35.47 274 LEU A O 1
#

Organism: NCBI:txid116603

Radius of gyration: 42.7 Å; Cα contacts (8 Å, |Δi|>4): 112; chains: 1; bounding box: 87×46×119 Å

pLDDT: mean 79.37, std 12.04, range [35.25, 96.94]

Mean predicted aligned error: 15.53 Å

Foldseek 3Di:
DAPPCDPVNVVVVVVVVVVVVVVVVVVVVVVVVVVVVVVVVVVVVVVVVVVVVVVVVVVVVVLVVPLPDDPDSPVSVVVVVVVVVVVVVVVVVVVVVVVVVVVVVVVVVVVVVVVVVVVVVVVVVVVVVVVVVVVVVVVVVVLVVLVVLVVVLVVVLVCLCVVQVNDSVLLAAQDQDPVRDHHDHLVRSLVVSLVRDDPVVCVVQDSVNSCLSHDCDCPHSNVVNVVSVVPQDLLNLLCVLPRPPDDPVSSVVSQVVSCVVPVDRSDPPPVPPD